Protein AF-A0A1F3SM19-F1 (afdb_monomer_lite)

Radius of gyration: 32.0 Å; chains: 1; bounding box: 81×50×92 Å

pLDDT: mean 74.14, std 17.25, range [30.25, 94.19]

Foldseek 3Di:
DAPCCVQQVLLVVLCVVCVVLVLSVVLSVVLSVCLLVLHLCLLVSLLVNLLSSLCLLCQLQPHNDDDPDSVVSLVVLCVLLVNDDDDDCPPVNVLVVVLVVLVVVLVVCCVQPNPVPDDPPPVNSVVSSVSSSVNSNSSSVSSVVSVVSVPDPPNDGDPVRHPDDCVVVVVVVVVQVVFWDWDWDQDPVRWIKIWIDGPPDPIDIDTHHPLRCCVVPPVVVNVVVVVVCVPPDDPDDDDDDDDDDDDDDDDDDDDDDDDDDDDDDDDDDDDDDDPCPVVLVVCCVPVVVVLVVVVFDSRLSSRLSRQLVVVVVVVLVDCLVVRPVSLVVSLVVLQCSCCPSRVDHDDPVSSVVSSVCCSPPDDNVD

Structure (mmCIF, N/CA/C/O backbone):
data_AF-A0A1F3SM19-F1
#
_entry.id   AF-A0A1F3SM19-F1
#
loop_
_atom_site.group_PDB
_atom_site.id
_atom_site.type_symbol
_atom_site.label_atom_id
_atom_site.label_alt_id
_atom_site.label_comp_id
_atom_site.label_asym_id
_atom_site.label_entity_id
_atom_site.label_seq_id
_atom_site.pdbx_PDB_ins_code
_atom_site.Cartn_x
_atom_site.Cartn_y
_atom_site.Cartn_z
_atom_site.occupancy
_atom_site.B_iso_or_equiv
_atom_site.auth_seq_id
_atom_site.auth_comp_id
_atom_site.auth_asym_id
_atom_site.auth_atom_id
_atom_site.pdbx_PDB_model_num
ATOM 1 N N . MET A 1 1 ? -4.140 -12.616 -11.866 1.00 55.62 1 MET A N 1
ATOM 2 C CA . MET A 1 1 ? -2.935 -12.267 -11.091 1.00 55.62 1 MET A CA 1
ATOM 3 C C . MET A 1 1 ? -2.019 -11.558 -12.063 1.00 55.62 1 MET A C 1
ATOM 5 O O . MET A 1 1 ? -1.849 -12.088 -13.153 1.00 55.62 1 MET A O 1
ATOM 9 N N . SER A 1 2 ? -1.602 -10.329 -11.767 1.00 76.56 2 SER A N 1
ATOM 10 C CA . SER A 1 2 ? -0.802 -9.530 -12.706 1.00 76.56 2 SER A CA 1
ATOM 11 C C . SER A 1 2 ? 0.665 -9.979 -12.707 1.00 76.56 2 SER A C 1
ATOM 13 O O . SER A 1 2 ? 1.125 -10.545 -11.717 1.00 76.56 2 SER A O 1
ATOM 15 N N . ASP A 1 3 ? 1.417 -9.698 -13.777 1.00 81.31 3 ASP A N 1
ATOM 16 C CA . ASP A 1 3 ? 2.875 -9.931 -13.831 1.00 81.31 3 ASP A CA 1
ATOM 17 C C . ASP A 1 3 ? 3.608 -9.240 -12.667 1.00 81.31 3 ASP A C 1
ATOM 19 O O . ASP A 1 3 ? 4.573 -9.772 -12.115 1.00 81.31 3 ASP A O 1
ATOM 23 N N . LEU A 1 4 ? 3.112 -8.070 -12.249 1.00 86.25 4 LEU A N 1
ATOM 24 C CA . LEU A 1 4 ? 3.624 -7.341 -11.093 1.00 86.25 4 LEU A CA 1
ATOM 25 C C . LEU A 1 4 ? 3.417 -8.126 -9.789 1.00 86.25 4 LEU A C 1
ATOM 27 O O . LEU A 1 4 ? 4.314 -8.145 -8.955 1.00 86.25 4 LEU A O 1
ATOM 31 N N . ASP A 1 5 ? 2.285 -8.816 -9.626 1.00 88.50 5 ASP A N 1
ATOM 32 C CA . ASP A 1 5 ? 2.009 -9.630 -8.431 1.00 88.50 5 ASP A CA 1
ATOM 33 C C . ASP A 1 5 ? 2.909 -10.863 -8.331 1.00 88.50 5 ASP A C 1
ATOM 35 O O . ASP A 1 5 ? 3.138 -11.364 -7.232 1.00 88.50 5 ASP A O 1
ATOM 39 N N . LEU A 1 6 ? 3.393 -11.379 -9.464 1.00 87.06 6 LEU A N 1
ATOM 40 C CA . LEU A 1 6 ? 4.340 -12.495 -9.486 1.00 87.06 6 LEU A CA 1
ATOM 41 C C . LEU A 1 6 ? 5.747 -12.038 -9.091 1.00 87.06 6 LEU A C 1
ATOM 43 O O . LEU A 1 6 ? 6.451 -12.763 -8.391 1.00 87.06 6 LEU A O 1
ATOM 47 N N . LEU A 1 7 ? 6.147 -10.842 -9.526 1.00 87.62 7 LEU A N 1
ATOM 48 C CA . LEU A 1 7 ? 7.485 -10.305 -9.285 1.00 87.62 7 LEU A CA 1
ATOM 49 C C . LEU A 1 7 ? 7.623 -9.611 -7.920 1.00 87.62 7 LEU A C 1
ATOM 51 O O . LEU A 1 7 ? 8.653 -9.746 -7.266 1.00 87.62 7 LEU A O 1
ATOM 55 N N . ALA A 1 8 ? 6.608 -8.848 -7.518 1.00 91.38 8 ALA A N 1
ATOM 56 C CA . ALA A 1 8 ? 6.601 -7.980 -6.343 1.00 91.38 8 ALA A CA 1
ATOM 57 C C . ALA A 1 8 ? 5.243 -8.084 -5.604 1.00 91.38 8 ALA A C 1
ATOM 59 O O . ALA A 1 8 ? 4.428 -7.152 -5.618 1.00 91.38 8 ALA A O 1
ATOM 60 N N . PRO A 1 9 ? 4.954 -9.241 -4.975 1.00 93.38 9 PRO A N 1
ATOM 61 C CA . PRO A 1 9 ? 3.642 -9.541 -4.394 1.00 93.38 9 PRO A CA 1
ATOM 62 C C . PRO A 1 9 ? 3.258 -8.631 -3.219 1.00 93.38 9 PRO A C 1
ATOM 64 O O . PRO A 1 9 ? 2.072 -8.485 -2.901 1.00 93.38 9 PRO A O 1
ATOM 67 N N . SER A 1 10 ? 4.228 -8.024 -2.537 1.00 94.19 10 SER A N 1
ATOM 68 C CA . SER A 1 10 ? 4.011 -7.287 -1.291 1.00 94.19 10 SER A CA 1
ATOM 69 C C . SER A 1 10 ? 3.243 -5.987 -1.506 1.00 94.19 10 SER A C 1
ATOM 71 O O . SER A 1 10 ? 2.499 -5.571 -0.620 1.00 94.19 10 SER A O 1
ATOM 73 N N . PHE A 1 11 ? 3.318 -5.397 -2.700 1.00 93.81 11 PHE A N 1
ATOM 74 C CA . PHE A 1 11 ? 2.490 -4.249 -3.083 1.00 93.81 11 PHE A CA 1
ATOM 75 C C . PHE A 1 11 ? 0.995 -4.593 -3.075 1.00 93.81 11 PHE A C 1
ATOM 77 O O . PHE A 1 11 ? 0.180 -3.883 -2.485 1.00 93.81 11 PHE A O 1
ATOM 84 N N . SER A 1 12 ? 0.634 -5.729 -3.673 1.00 93.25 12 SER A N 1
ATOM 85 C CA . SER A 1 12 ? -0.747 -6.222 -3.698 1.00 93.25 12 SER A CA 1
ATOM 86 C C . SER A 1 12 ? -1.221 -6.634 -2.308 1.00 93.25 12 SER A C 1
ATOM 88 O O . SER A 1 12 ? -2.333 -6.299 -1.895 1.00 93.25 12 SER A O 1
ATOM 90 N N . ARG A 1 13 ? -0.346 -7.286 -1.528 1.00 92.75 13 ARG A N 1
ATOM 91 C CA . ARG A 1 13 ? -0.620 -7.605 -0.118 1.00 92.75 13 ARG A CA 1
ATOM 92 C C . ARG A 1 13 ? -0.914 -6.345 0.699 1.00 92.75 13 ARG A C 1
ATOM 94 O O . ARG A 1 13 ? -1.898 -6.344 1.430 1.00 92.75 13 ARG A O 1
ATOM 101 N N . ALA A 1 14 ? -0.120 -5.285 0.546 1.00 91.44 14 ALA A N 1
ATOM 102 C CA . ALA A 1 14 ? -0.329 -4.014 1.239 1.00 91.44 14 ALA A CA 1
ATOM 103 C C . ALA A 1 14 ? -1.656 -3.351 0.839 1.00 91.44 14 ALA A C 1
ATOM 105 O O . ALA A 1 14 ? -2.438 -2.971 1.706 1.00 91.44 14 ALA A O 1
ATOM 106 N N . LYS A 1 15 ? -1.975 -3.292 -0.460 1.00 92.06 15 LYS A N 1
ATOM 107 C CA . LYS A 1 15 ? -3.274 -2.787 -0.935 1.00 92.06 15 LYS A CA 1
ATOM 108 C C . LYS A 1 15 ? -4.450 -3.555 -0.318 1.00 92.06 15 LYS A C 1
ATOM 110 O O . LYS A 1 15 ? -5.412 -2.952 0.141 1.00 92.06 15 LYS A O 1
ATOM 115 N N . ASN A 1 16 ? -4.375 -4.885 -0.297 1.00 89.88 16 ASN A N 1
ATOM 116 C CA . ASN A 1 16 ? -5.451 -5.726 0.232 1.00 89.88 16 ASN A CA 1
ATOM 117 C C . ASN A 1 16 ? -5.534 -5.696 1.764 1.00 89.88 16 ASN A C 1
ATOM 119 O O . ASN A 1 16 ? -6.590 -5.983 2.325 1.00 89.88 16 ASN A O 1
ATOM 123 N N . ARG A 1 17 ? -4.432 -5.358 2.444 1.00 85.94 17 ARG A N 1
ATOM 124 C CA . ARG A 1 17 ? -4.386 -5.179 3.899 1.00 85.94 17 ARG A CA 1
ATOM 125 C C . ARG A 1 17 ? -5.211 -3.973 4.345 1.00 85.94 17 ARG A C 1
ATOM 127 O O . ARG A 1 17 ? -5.891 -4.075 5.365 1.00 85.94 17 ARG A O 1
ATOM 134 N N . TRP A 1 18 ? -5.171 -2.886 3.572 1.00 87.06 18 TRP A N 1
ATOM 135 C CA . TRP A 1 18 ? -5.859 -1.625 3.858 1.00 87.06 18 TRP A CA 1
ATOM 136 C C . TRP A 1 18 ? -6.769 -1.209 2.687 1.00 87.06 18 TRP A C 1
ATOM 138 O O . TRP A 1 18 ? -6.436 -0.280 1.948 1.00 87.06 18 TRP A O 1
ATOM 148 N N . PRO A 1 19 ? -7.930 -1.868 2.502 1.00 80.50 19 PRO A N 1
ATOM 149 C CA . PRO A 1 19 ? -8.843 -1.559 1.398 1.00 80.50 19 PRO A CA 1
ATOM 150 C C . PRO A 1 19 ? -9.415 -0.133 1.474 1.00 80.50 19 PRO A C 1
ATOM 152 O O . PRO A 1 19 ? -9.700 0.467 0.441 1.00 80.50 19 PRO A O 1
ATOM 155 N N . ASP A 1 20 ? -9.513 0.430 2.681 1.00 77.81 20 ASP A N 1
ATOM 156 C CA . ASP A 1 20 ? -10.048 1.774 2.934 1.00 77.81 20 ASP A CA 1
ATOM 157 C C . ASP A 1 20 ? -9.001 2.893 2.757 1.00 77.81 20 ASP A C 1
ATOM 159 O O . ASP A 1 20 ? -9.263 4.053 3.075 1.00 77.81 20 ASP A O 1
ATOM 163 N N . ALA A 1 21 ? -7.794 2.564 2.279 1.00 84.62 21 ALA A N 1
ATOM 164 C CA . ALA A 1 21 ? -6.744 3.526 1.957 1.00 84.62 21 ALA A CA 1
ATOM 165 C C . ALA A 1 21 ? -6.717 3.789 0.434 1.00 84.62 21 ALA A C 1
ATOM 167 O O . ALA A 1 21 ? -5.965 3.130 -0.294 1.00 84.62 21 ALA A O 1
ATOM 168 N N . PRO A 1 22 ? -7.503 4.757 -0.086 1.00 79.69 22 PRO A N 1
ATOM 169 C CA . PRO A 1 22 ? -7.672 4.954 -1.530 1.00 79.69 22 PRO A CA 1
ATOM 170 C C . PRO A 1 22 ? -6.354 5.273 -2.248 1.00 79.69 22 PRO A C 1
ATOM 172 O O . PRO A 1 22 ? -6.139 4.820 -3.373 1.00 79.69 22 PRO A O 1
ATOM 175 N N . ASN A 1 23 ? -5.432 5.966 -1.573 1.00 87.94 23 ASN A N 1
ATOM 176 C CA . ASN A 1 23 ? -4.117 6.304 -2.119 1.00 87.94 23 ASN A CA 1
ATOM 177 C C . ASN A 1 23 ? -3.273 5.058 -2.431 1.00 87.94 23 ASN A C 1
ATOM 179 O O . ASN A 1 23 ? -2.581 5.038 -3.446 1.00 87.94 23 ASN A O 1
ATOM 183 N N . LEU A 1 24 ? -3.360 3.996 -1.617 1.00 89.69 24 LEU A N 1
ATOM 184 C CA . LEU A 1 24 ? -2.667 2.732 -1.899 1.00 89.69 24 LEU A CA 1
ATOM 185 C C . LEU A 1 24 ? -3.250 2.044 -3.136 1.00 89.69 24 LEU A C 1
ATOM 187 O O . LEU A 1 24 ? -2.509 1.497 -3.950 1.00 89.69 24 LEU A O 1
ATOM 191 N N . GLY A 1 25 ? -4.573 2.100 -3.308 1.00 88.06 25 GLY A N 1
ATOM 192 C CA . GLY A 1 25 ? -5.246 1.573 -4.494 1.00 88.06 25 GLY A CA 1
ATOM 193 C C . GLY A 1 25 ? -4.843 2.299 -5.781 1.00 88.06 25 GLY A C 1
ATOM 194 O O . GLY A 1 25 ? -4.542 1.641 -6.782 1.00 88.06 25 GLY A O 1
ATOM 195 N N . ALA A 1 26 ? -4.799 3.634 -5.739 1.00 89.50 26 ALA A N 1
ATOM 196 C CA . ALA A 1 26 ? -4.377 4.472 -6.860 1.00 89.50 26 ALA A CA 1
ATOM 197 C C . ALA A 1 26 ? -2.904 4.224 -7.224 1.00 89.50 26 ALA A C 1
ATOM 199 O O . ALA A 1 26 ? -2.615 3.807 -8.343 1.00 89.50 26 ALA A O 1
ATOM 200 N N . LEU A 1 27 ? -1.992 4.331 -6.249 1.00 92.00 27 LEU A N 1
ATOM 201 C CA . LEU A 1 27 ? -0.557 4.129 -6.473 1.00 92.00 27 LEU A CA 1
ATOM 202 C C . LEU A 1 27 ? -0.225 2.714 -6.958 1.00 92.00 27 LEU A C 1
ATOM 204 O O . LEU A 1 27 ? 0.659 2.552 -7.792 1.00 92.00 27 LEU A O 1
ATOM 208 N N . TYR A 1 28 ? -0.932 1.681 -6.483 1.00 93.12 28 TYR A N 1
ATOM 209 C CA . TYR A 1 28 ? -0.767 0.319 -7.005 1.00 93.12 28 TYR A CA 1
ATOM 210 C C . TYR A 1 28 ? -1.145 0.225 -8.490 1.00 93.12 28 TYR A C 1
ATOM 212 O O . TYR A 1 28 ? -0.475 -0.452 -9.268 1.00 93.12 28 TYR A O 1
ATOM 220 N N . THR A 1 29 ? -2.221 0.907 -8.888 1.00 90.88 29 THR A N 1
ATOM 221 C CA . THR A 1 29 ? -2.682 0.925 -10.282 1.00 90.88 29 THR A CA 1
ATOM 222 C C . THR A 1 29 ? -1.669 1.650 -11.168 1.00 90.88 29 THR A C 1
ATOM 224 O O . THR A 1 29 ? -1.259 1.113 -12.199 1.00 90.88 29 THR A O 1
ATOM 227 N N . ASP A 1 30 ? -1.182 2.809 -10.723 1.00 90.50 30 ASP A N 1
ATOM 228 C CA . ASP A 1 30 ? -0.145 3.575 -11.421 1.00 90.50 30 ASP A CA 1
ATOM 229 C C . ASP A 1 30 ? 1.167 2.792 -11.531 1.00 90.50 30 ASP A C 1
ATOM 231 O O . ASP A 1 30 ? 1.827 2.817 -12.574 1.00 90.50 30 ASP A O 1
ATOM 235 N N . LEU A 1 31 ? 1.525 2.039 -10.487 1.00 90.88 31 LEU A N 1
ATOM 236 C CA . LEU A 1 31 ? 2.697 1.168 -10.477 1.00 90.88 31 LEU A CA 1
ATOM 237 C C . LEU A 1 31 ? 2.572 0.052 -11.519 1.00 90.88 31 LEU A C 1
ATOM 239 O O . LEU A 1 31 ? 3.512 -0.173 -12.278 1.00 90.88 31 LEU A O 1
ATOM 243 N N . GLY A 1 32 ? 1.414 -0.611 -11.604 1.00 88.75 32 GLY A N 1
ATOM 244 C CA . GLY A 1 32 ? 1.142 -1.645 -12.608 1.00 88.75 32 GLY A CA 1
ATOM 245 C C . GLY A 1 32 ? 1.191 -1.112 -14.040 1.00 88.75 32 GLY A C 1
ATOM 246 O O . GLY A 1 32 ? 1.823 -1.720 -14.910 1.00 88.75 32 GLY A O 1
ATOM 247 N N . ASN A 1 33 ? 0.598 0.060 -14.272 1.00 87.56 33 ASN A N 1
ATOM 248 C CA . ASN A 1 33 ? 0.632 0.734 -15.569 1.00 87.56 33 ASN A CA 1
ATOM 249 C C . ASN A 1 33 ? 2.068 1.108 -15.962 1.00 87.56 33 ASN A C 1
ATOM 251 O O . ASN A 1 33 ? 2.511 0.805 -17.069 1.00 87.56 33 ASN A O 1
ATOM 255 N N . THR A 1 34 ? 2.824 1.695 -15.032 1.00 85.94 34 THR A N 1
ATOM 256 C CA . THR A 1 34 ? 4.215 2.116 -15.254 1.00 85.94 34 THR A CA 1
ATOM 257 C C . THR A 1 34 ? 5.140 0.921 -15.465 1.00 85.94 34 THR A C 1
ATOM 259 O O . THR A 1 34 ? 5.994 0.955 -16.347 1.00 85.94 34 THR A O 1
ATOM 262 N N . TYR A 1 35 ? 4.951 -0.161 -14.707 1.00 84.50 35 TYR A N 1
ATOM 263 C CA . TYR A 1 35 ? 5.697 -1.405 -14.881 1.00 84.50 35 TYR A CA 1
ATOM 264 C C . TYR A 1 35 ? 5.452 -2.018 -16.265 1.00 84.50 35 TYR A C 1
ATOM 266 O O . TYR A 1 35 ? 6.402 -2.390 -16.953 1.00 84.50 35 TYR A O 1
ATOM 274 N N . THR A 1 36 ? 4.192 -2.062 -16.705 1.00 82.56 36 THR A N 1
ATOM 275 C CA . THR A 1 36 ? 3.821 -2.601 -18.023 1.00 82.56 36 THR A CA 1
ATOM 276 C C . THR A 1 36 ? 4.371 -1.732 -19.155 1.00 82.56 36 THR A C 1
ATOM 278 O O . THR A 1 36 ? 4.869 -2.260 -20.145 1.00 82.56 36 THR A O 1
ATOM 281 N N . ALA A 1 37 ? 4.341 -0.408 -18.986 1.00 77.31 37 ALA A N 1
ATOM 282 C CA . ALA A 1 37 ? 4.836 0.573 -19.950 1.00 77.31 37 ALA A CA 1
ATOM 283 C C . ALA A 1 37 ? 6.365 0.765 -19.957 1.00 77.31 37 ALA A C 1
ATOM 285 O O . ALA A 1 37 ? 6.855 1.568 -20.746 1.00 77.31 37 ALA A O 1
ATOM 286 N N . ASN A 1 38 ? 7.125 0.071 -19.093 1.00 67.56 38 ASN A N 1
ATOM 287 C CA . ASN A 1 38 ? 8.542 0.369 -18.817 1.00 67.56 38 ASN A CA 1
ATOM 288 C C . ASN A 1 38 ? 8.787 1.871 -18.550 1.00 67.56 38 ASN A C 1
ATOM 290 O O . ASN A 1 38 ? 9.761 2.459 -19.018 1.00 67.56 38 ASN A O 1
ATOM 294 N N . GLY A 1 39 ? 7.872 2.511 -17.822 1.00 65.69 39 GLY A N 1
ATOM 295 C CA . GLY A 1 39 ? 7.932 3.942 -17.559 1.00 65.69 39 GLY A CA 1
ATOM 296 C C . GLY A 1 39 ? 9.066 4.313 -16.601 1.00 65.69 39 GLY A C 1
ATOM 297 O O . GLY A 1 39 ? 9.343 3.615 -15.624 1.00 65.69 39 GLY A O 1
ATOM 298 N N . SER A 1 40 ? 9.691 5.467 -16.845 1.00 69.38 40 SER A N 1
ATOM 299 C CA . SER A 1 40 ? 10.804 5.994 -16.042 1.00 69.38 40 SER A CA 1
ATOM 300 C C . SER A 1 40 ? 10.431 6.344 -14.596 1.00 69.38 40 SER A C 1
ATOM 302 O O . SER A 1 40 ? 11.323 6.529 -13.776 1.00 69.38 40 SER A O 1
ATOM 304 N N . SER A 1 41 ? 9.135 6.425 -14.283 1.00 79.94 41 SER A N 1
ATOM 305 C CA . SER A 1 41 ? 8.604 6.826 -12.972 1.00 79.94 41 SER A CA 1
ATOM 306 C C . SER A 1 41 ? 8.462 5.672 -11.972 1.00 79.94 41 SER A C 1
ATOM 308 O O . SER A 1 41 ? 7.882 5.845 -10.900 1.00 79.94 41 SER A O 1
ATOM 310 N N . LEU A 1 42 ? 8.955 4.473 -12.309 1.00 84.88 42 LEU A N 1
ATOM 311 C CA . LEU A 1 42 ? 8.807 3.278 -11.470 1.00 84.88 42 LEU A CA 1
ATOM 312 C C . LEU A 1 42 ? 9.439 3.464 -10.080 1.00 84.88 42 LEU A C 1
ATOM 314 O O . LEU A 1 42 ? 8.900 2.978 -9.085 1.00 84.88 42 LEU A O 1
ATOM 318 N N . ILE A 1 43 ? 10.559 4.187 -10.008 1.00 83.62 43 ILE A N 1
ATOM 319 C CA . ILE A 1 43 ? 11.278 4.475 -8.761 1.00 83.62 43 ILE A CA 1
ATOM 320 C C . ILE A 1 43 ? 10.445 5.412 -7.881 1.00 83.62 43 ILE A C 1
ATOM 322 O O . ILE A 1 43 ? 10.208 5.116 -6.710 1.00 83.62 43 ILE A O 1
ATOM 326 N N . GLU A 1 44 ? 9.964 6.520 -8.444 1.00 85.31 44 GLU A N 1
ATOM 327 C CA . GLU A 1 44 ? 9.161 7.516 -7.740 1.00 85.31 44 GLU A CA 1
ATOM 328 C C . GLU A 1 44 ? 7.857 6.913 -7.212 1.00 85.31 44 GLU A C 1
ATOM 330 O O . GLU A 1 44 ? 7.553 7.076 -6.032 1.00 85.31 44 GLU A O 1
ATOM 335 N N . ILE A 1 45 ? 7.137 6.145 -8.035 1.00 89.75 45 ILE A N 1
ATOM 336 C CA . ILE A 1 45 ? 5.881 5.508 -7.616 1.00 89.75 45 ILE A CA 1
ATOM 337 C C . ILE A 1 45 ? 6.144 4.454 -6.534 1.00 89.75 45 ILE A C 1
ATOM 339 O O . ILE A 1 45 ? 5.422 4.418 -5.540 1.00 89.75 45 ILE A O 1
ATOM 343 N N . SER A 1 46 ? 7.202 3.641 -6.662 1.00 90.25 46 SER A N 1
ATOM 344 C CA . SER A 1 46 ? 7.575 2.661 -5.625 1.00 90.25 46 SER A CA 1
ATOM 345 C C . SER A 1 46 ? 7.891 3.344 -4.291 1.00 90.25 46 SER A C 1
ATOM 347 O O . SER A 1 46 ? 7.460 2.888 -3.231 1.00 90.25 46 SER A O 1
ATOM 349 N N . LYS A 1 47 ? 8.605 4.475 -4.335 1.00 87.81 47 LYS A N 1
ATOM 350 C CA . LYS A 1 47 ? 8.928 5.286 -3.158 1.00 87.81 47 LYS A CA 1
ATOM 351 C C . LYS A 1 47 ? 7.666 5.870 -2.517 1.00 87.81 47 LYS A C 1
ATOM 353 O O . LYS A 1 47 ? 7.472 5.696 -1.317 1.00 87.81 47 LYS A O 1
ATOM 358 N N . SER A 1 48 ? 6.798 6.504 -3.304 1.00 90.50 48 SER A N 1
ATOM 359 C CA . SER A 1 48 ? 5.532 7.067 -2.818 1.00 90.50 48 SER A CA 1
ATOM 360 C C . SER A 1 48 ? 4.593 5.994 -2.266 1.00 90.50 48 SER A C 1
ATOM 362 O O . SER A 1 48 ? 3.902 6.227 -1.272 1.00 90.50 48 SER A O 1
ATOM 364 N N . PHE A 1 49 ? 4.595 4.793 -2.850 1.00 93.94 49 PHE A N 1
ATOM 365 C CA . PHE A 1 49 ? 3.847 3.654 -2.324 1.00 93.94 49 PHE A CA 1
ATOM 366 C C . PHE A 1 49 ? 4.362 3.246 -0.940 1.00 93.94 49 PHE A C 1
ATOM 368 O O . PHE A 1 49 ? 3.574 3.122 -0.004 1.00 93.94 49 PHE A O 1
ATOM 375 N N . LEU A 1 50 ? 5.682 3.094 -0.786 1.00 92.25 50 LEU A N 1
ATOM 376 C CA . LEU A 1 50 ? 6.301 2.778 0.502 1.00 92.25 50 LEU A CA 1
ATOM 377 C C . LEU A 1 50 ? 5.996 3.846 1.560 1.00 92.25 50 LEU A C 1
ATOM 379 O O . LEU A 1 50 ? 5.621 3.505 2.678 1.00 92.25 50 LEU A O 1
ATOM 383 N N . GLU A 1 51 ? 6.105 5.128 1.206 1.00 91.50 51 GLU A N 1
ATOM 384 C CA . GLU A 1 51 ? 5.744 6.241 2.093 1.00 91.50 51 GLU A CA 1
ATOM 385 C C . GLU A 1 51 ? 4.286 6.153 2.542 1.00 91.50 51 GLU A C 1
ATOM 387 O O . GLU A 1 51 ? 4.003 6.253 3.734 1.00 91.50 51 GLU A O 1
ATOM 392 N N . THR A 1 52 ? 3.371 5.890 1.609 1.00 92.50 52 THR A N 1
ATOM 393 C CA . THR A 1 52 ? 1.940 5.758 1.909 1.00 92.50 52 THR A CA 1
ATOM 394 C C . THR A 1 52 ? 1.672 4.581 2.845 1.00 92.50 52 THR A C 1
ATOM 396 O O . THR A 1 52 ? 0.868 4.708 3.768 1.00 92.50 52 THR A O 1
ATOM 399 N N . VAL A 1 53 ? 2.368 3.453 2.670 1.00 92.44 53 VAL A N 1
ATOM 400 C CA . VAL A 1 53 ? 2.282 2.312 3.595 1.00 92.44 53 VAL A CA 1
ATOM 401 C C . VAL A 1 53 ? 2.781 2.699 4.986 1.00 92.44 53 VAL A C 1
ATOM 403 O O . VAL A 1 53 ? 2.087 2.452 5.968 1.00 92.44 53 VAL A O 1
ATOM 406 N N . CYS A 1 54 ? 3.939 3.352 5.093 1.00 90.69 54 CYS A N 1
ATOM 407 C CA . CYS A 1 54 ? 4.467 3.788 6.385 1.00 90.69 54 CYS A CA 1
ATOM 408 C C . CYS A 1 54 ? 3.540 4.794 7.086 1.00 90.69 54 CYS A C 1
ATOM 410 O O . CYS A 1 54 ? 3.300 4.653 8.280 1.00 90.69 54 CYS A O 1
ATOM 412 N N . ILE A 1 55 ? 2.977 5.763 6.357 1.00 90.25 55 ILE A N 1
ATOM 413 C CA . ILE A 1 55 ? 1.985 6.711 6.891 1.00 90.25 55 ILE A CA 1
ATOM 414 C C . ILE A 1 55 ? 0.728 5.969 7.354 1.00 90.25 55 ILE A C 1
ATOM 416 O O . ILE A 1 55 ? 0.190 6.276 8.414 1.00 90.25 55 ILE A O 1
ATOM 420 N N . THR A 1 56 ? 0.274 4.971 6.590 1.00 89.88 56 THR A N 1
ATOM 421 C CA . THR A 1 56 ? -0.892 4.160 6.965 1.00 89.88 56 THR A CA 1
ATOM 422 C C . THR A 1 56 ? -0.634 3.434 8.282 1.00 89.88 56 THR A C 1
ATOM 424 O O . THR A 1 56 ? -1.450 3.560 9.192 1.00 89.88 56 THR A O 1
ATOM 427 N N . ILE A 1 57 ? 0.525 2.784 8.427 1.00 88.44 57 ILE A N 1
ATOM 428 C CA . ILE A 1 57 ? 0.941 2.132 9.677 1.00 88.44 57 ILE A CA 1
ATOM 429 C C . ILE A 1 57 ? 0.971 3.151 10.819 1.00 88.44 57 ILE A C 1
ATOM 431 O O . ILE A 1 57 ? 0.288 2.959 11.815 1.00 88.44 57 ILE A O 1
ATOM 435 N N . LEU A 1 58 ? 1.693 4.264 10.674 1.00 87.44 58 LEU A N 1
ATOM 436 C CA . LEU A 1 58 ? 1.781 5.297 11.715 1.00 87.44 58 LEU A CA 1
ATOM 437 C C . LEU A 1 58 ? 0.396 5.797 12.150 1.00 87.44 58 LEU A C 1
ATOM 439 O O . LEU A 1 58 ? 0.125 5.889 13.347 1.00 87.44 58 LEU A O 1
ATOM 443 N N . SER A 1 59 ? -0.510 5.998 11.189 1.00 85.31 59 SER A N 1
ATOM 444 C CA . SER A 1 59 ? -1.880 6.423 11.473 1.00 85.31 59 SER A CA 1
ATOM 445 C C . SER A 1 59 ? -2.682 5.389 12.269 1.00 85.31 59 SER A C 1
ATOM 447 O O . SER A 1 59 ? -3.470 5.781 13.122 1.00 85.31 59 SER A O 1
ATOM 449 N N . GLU A 1 60 ? -2.467 4.084 12.062 1.00 82.62 60 GLU A N 1
ATOM 450 C CA . GLU A 1 60 ? -3.129 3.023 12.846 1.00 82.62 60 GLU A CA 1
ATOM 451 C C . GLU A 1 60 ? -2.661 2.972 14.306 1.00 82.62 60 GLU A C 1
ATOM 453 O O . GLU A 1 60 ? -3.359 2.432 15.168 1.00 82.62 60 GLU A O 1
ATOM 458 N N . PHE A 1 61 ? -1.498 3.553 14.590 1.00 81.38 61 PHE A N 1
ATOM 459 C CA . PHE A 1 61 ? -0.922 3.679 15.926 1.00 81.38 61 PHE A CA 1
ATOM 460 C C . PHE A 1 61 ? -1.007 5.113 16.482 1.00 81.38 61 PHE A C 1
ATOM 462 O O . PHE A 1 61 ? -0.297 5.445 17.429 1.00 81.38 61 PHE A O 1
ATOM 469 N N . GLY A 1 62 ? -1.854 5.965 15.890 1.00 77.88 62 GLY A N 1
ATOM 470 C CA . GLY A 1 62 ? -2.150 7.307 16.398 1.0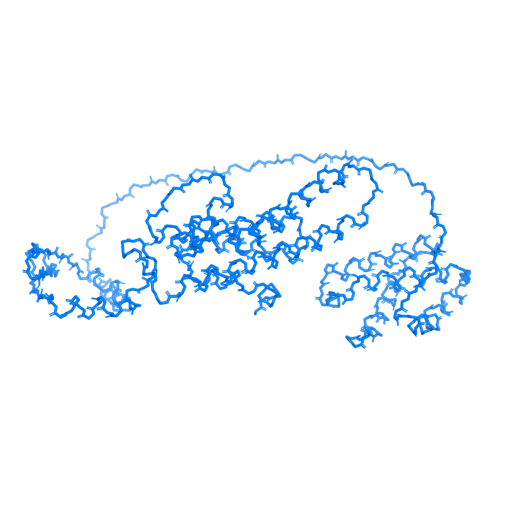0 77.88 62 GLY A CA 1
ATOM 471 C C . GLY A 1 62 ? -1.110 8.386 16.074 1.00 77.88 62 GLY A C 1
ATOM 472 O O . GLY A 1 62 ? -1.264 9.525 16.519 1.00 77.88 62 GLY A O 1
ATOM 473 N N . ASP A 1 63 ? -0.078 8.083 15.282 1.00 77.12 63 ASP A N 1
ATOM 474 C CA . ASP A 1 63 ? 0.893 9.080 14.826 1.00 77.12 63 ASP A CA 1
ATOM 475 C C . ASP A 1 63 ? 0.466 9.677 13.476 1.00 77.12 63 ASP A C 1
ATOM 477 O O . ASP A 1 63 ? 0.455 9.015 12.437 1.00 77.12 63 ASP A O 1
ATOM 481 N N . VAL A 1 64 ? 0.104 10.960 13.499 1.00 67.94 64 VAL A N 1
ATOM 482 C CA . VAL A 1 64 ? -0.309 11.749 12.323 1.00 67.94 64 VAL A CA 1
ATOM 483 C C . VAL A 1 64 ? 0.775 12.730 11.868 1.00 67.94 64 VAL A C 1
ATOM 485 O O . VAL A 1 64 ? 0.505 13.645 11.087 1.00 67.94 64 VAL A O 1
ATOM 488 N N . THR A 1 65 ? 2.004 12.583 12.369 1.00 75.12 65 THR A N 1
ATOM 489 C CA . THR A 1 65 ? 3.096 13.505 12.060 1.00 75.12 65 THR A CA 1
ATOM 490 C C . THR A 1 65 ? 3.550 13.322 10.615 1.00 75.12 65 THR A C 1
ATOM 492 O O . THR A 1 65 ? 4.213 12.347 10.261 1.00 75.12 65 THR A O 1
ATOM 495 N N . LEU A 1 66 ? 3.219 14.297 9.772 1.00 74.56 66 LEU A N 1
ATOM 496 C CA . LEU A 1 66 ? 3.702 14.362 8.398 1.00 74.56 66 LEU A CA 1
ATOM 497 C C . LEU A 1 66 ? 5.057 15.075 8.359 1.00 74.56 66 LEU A C 1
ATOM 499 O O . LEU A 1 66 ? 5.225 16.154 8.927 1.00 74.56 66 LEU A O 1
ATOM 503 N N . ASN A 1 67 ? 6.028 14.468 7.685 1.00 75.06 67 ASN A N 1
ATOM 504 C CA . ASN A 1 67 ? 7.363 15.018 7.468 1.00 75.06 67 ASN A CA 1
ATOM 505 C C . ASN A 1 67 ? 7.839 14.724 6.036 1.00 75.06 67 ASN A C 1
ATOM 507 O O . ASN A 1 67 ? 7.288 13.881 5.330 1.00 75.06 67 ASN A O 1
ATOM 511 N N . GLU A 1 68 ? 8.882 15.404 5.588 1.00 66.94 68 GLU A N 1
ATOM 512 C CA . GLU A 1 68 ? 9.438 15.222 4.256 1.00 66.94 68 GLU A CA 1
ATOM 513 C C . GLU A 1 68 ? 10.499 14.110 4.271 1.00 66.94 68 GLU A C 1
ATOM 515 O O . GLU A 1 68 ? 11.641 14.305 4.689 1.00 66.94 68 GLU A O 1
ATOM 520 N N . GLY A 1 69 ? 10.121 12.919 3.792 1.00 74.12 69 GLY A N 1
ATOM 521 C CA . GLY A 1 69 ? 11.071 11.903 3.331 1.00 74.12 69 GLY A CA 1
ATOM 522 C C . GLY A 1 69 ? 10.805 10.464 3.782 1.00 74.12 69 GLY A C 1
ATOM 523 O O . GLY A 1 69 ? 10.597 10.175 4.959 1.00 74.12 69 GLY A O 1
ATOM 524 N N . THR A 1 70 ? 10.943 9.526 2.840 1.00 78.25 70 THR A N 1
ATOM 525 C CA . THR A 1 70 ? 10.778 8.069 3.032 1.00 78.25 70 THR A CA 1
ATOM 526 C C . THR A 1 70 ? 11.525 7.507 4.230 1.00 78.25 70 THR A C 1
ATOM 528 O O . THR A 1 70 ? 10.978 6.701 4.975 1.00 78.25 70 THR A O 1
ATOM 531 N N . THR A 1 71 ? 12.773 7.934 4.435 1.00 79.50 71 THR A N 1
ATOM 532 C CA . THR A 1 71 ? 13.614 7.458 5.541 1.00 79.50 71 THR A CA 1
ATOM 533 C C . THR A 1 71 ? 12.969 7.750 6.894 1.00 79.50 71 THR A C 1
ATOM 535 O O . THR A 1 71 ? 12.992 6.890 7.768 1.00 79.50 71 THR A O 1
ATOM 538 N N . TYR A 1 72 ? 12.374 8.935 7.064 1.00 83.81 72 TYR A N 1
ATOM 539 C CA . TYR A 1 72 ? 11.715 9.315 8.312 1.00 83.81 72 TYR A CA 1
ATOM 540 C C . TYR A 1 72 ? 10.512 8.412 8.590 1.00 83.81 72 TYR A C 1
ATOM 542 O O . TYR A 1 72 ? 10.448 7.778 9.644 1.00 83.81 72 TYR A O 1
ATOM 550 N N . TYR A 1 73 ? 9.604 8.292 7.617 1.00 87.06 73 TYR A N 1
ATOM 551 C CA . TYR A 1 73 ? 8.406 7.466 7.760 1.00 87.06 73 TYR A CA 1
ATOM 552 C C . TYR A 1 73 ? 8.740 5.999 8.017 1.00 87.06 73 TYR A C 1
ATOM 554 O O . TYR A 1 73 ? 8.140 5.374 8.886 1.00 87.06 73 TYR A O 1
ATOM 562 N N . LEU A 1 74 ? 9.735 5.461 7.312 1.00 84.56 74 LEU A N 1
ATOM 563 C CA . LEU A 1 74 ? 10.155 4.076 7.468 1.00 84.56 74 LEU A CA 1
ATOM 564 C C . LEU A 1 74 ? 10.770 3.807 8.846 1.00 84.56 74 LEU A C 1
ATOM 566 O O . LEU A 1 74 ? 10.439 2.806 9.476 1.00 84.56 74 LEU A O 1
ATOM 570 N N . VAL A 1 75 ? 11.642 4.694 9.334 1.00 83.38 75 VAL A N 1
ATOM 571 C CA . VAL A 1 75 ? 12.262 4.545 10.660 1.00 83.38 75 VAL A CA 1
ATOM 572 C C . VAL A 1 75 ? 11.210 4.598 11.766 1.00 83.38 75 VAL A C 1
ATOM 574 O O . VAL A 1 75 ? 11.241 3.754 12.659 1.00 83.38 75 VAL A O 1
ATOM 577 N N . ASN A 1 76 ? 10.259 5.532 11.695 1.00 84.88 76 ASN A N 1
ATOM 578 C CA . ASN A 1 76 ? 9.201 5.635 12.701 1.00 84.88 76 ASN A CA 1
ATOM 579 C C . ASN A 1 76 ? 8.221 4.461 12.627 1.00 84.88 76 ASN A C 1
ATOM 581 O O . ASN A 1 76 ? 7.855 3.915 13.665 1.00 84.88 76 ASN A O 1
ATOM 585 N N . ALA A 1 77 ? 7.850 4.015 11.421 1.00 86.19 77 ALA A N 1
ATOM 586 C CA . ALA A 1 77 ? 7.011 2.830 11.253 1.00 86.19 77 ALA A CA 1
ATOM 587 C C . ALA A 1 77 ? 7.684 1.585 11.855 1.00 86.19 77 ALA A C 1
ATOM 589 O O . ALA A 1 77 ? 7.038 0.755 12.476 1.00 86.19 77 ALA A O 1
ATOM 590 N N . LEU A 1 78 ? 9.003 1.455 11.746 1.00 83.12 78 LEU A N 1
ATOM 591 C CA . LEU A 1 78 ? 9.718 0.343 12.374 1.00 83.12 78 LEU A CA 1
ATOM 592 C C . LEU A 1 78 ? 9.846 0.485 13.884 1.00 83.12 78 LEU A C 1
ATOM 594 O O . LEU A 1 78 ? 9.823 -0.520 14.595 1.00 83.12 78 LEU A O 1
ATOM 598 N N . ASP A 1 79 ? 9.996 1.710 14.375 1.00 82.38 79 ASP A N 1
ATOM 599 C CA . ASP A 1 79 ? 10.034 1.991 15.805 1.00 82.38 79 ASP A CA 1
ATOM 600 C C . ASP A 1 79 ? 8.713 1.615 16.479 1.00 82.38 79 ASP A C 1
ATOM 602 O O . ASP A 1 79 ? 8.717 0.882 17.468 1.00 82.38 79 ASP A O 1
ATOM 606 N N . ILE A 1 80 ? 7.587 2.036 15.894 1.00 83.62 80 ILE A N 1
ATOM 607 C CA . ILE A 1 80 ? 6.253 1.750 16.433 1.00 83.62 80 ILE A CA 1
ATOM 608 C C . ILE A 1 80 ? 5.927 0.255 16.377 1.00 83.62 80 ILE A C 1
ATOM 610 O O . ILE A 1 80 ? 5.330 -0.287 17.303 1.00 83.62 80 ILE A O 1
ATOM 614 N N . LEU A 1 81 ? 6.440 -0.441 15.357 1.00 82.56 81 LEU A N 1
ATOM 615 C CA . LEU A 1 81 ? 6.385 -1.899 15.237 1.00 82.56 81 LEU A CA 1
ATOM 616 C C . LEU A 1 81 ? 7.382 -2.633 16.157 1.00 82.56 81 LEU A C 1
ATOM 618 O O . LEU A 1 81 ? 7.506 -3.856 16.098 1.00 82.56 81 LEU A O 1
ATOM 622 N N . GLY A 1 82 ? 8.117 -1.915 17.014 1.00 76.38 82 GLY A N 1
ATOM 623 C CA . GLY A 1 82 ? 9.029 -2.499 17.999 1.00 76.38 82 GLY A CA 1
ATOM 624 C C . GLY A 1 82 ? 10.294 -3.116 17.396 1.00 76.38 82 GLY A C 1
ATOM 625 O O . GLY A 1 82 ? 10.958 -3.930 18.040 1.00 76.38 82 GLY A O 1
ATOM 626 N N . MET A 1 83 ? 10.660 -2.738 16.169 1.00 74.62 83 MET A N 1
ATOM 627 C CA . MET A 1 83 ? 11.767 -3.338 15.413 1.00 74.62 83 MET A CA 1
ATOM 628 C C . MET A 1 83 ? 13.131 -2.681 15.686 1.00 74.62 83 MET A C 1
ATOM 630 O O . MET A 1 83 ? 14.128 -3.035 15.047 1.00 74.62 83 MET A O 1
ATOM 634 N N . LYS A 1 84 ? 13.229 -1.774 16.672 1.00 64.19 84 LYS A N 1
ATOM 635 C CA . LYS A 1 84 ? 14.514 -1.223 17.134 1.00 64.19 84 LYS A CA 1
ATOM 636 C C . LYS A 1 84 ? 15.422 -2.338 17.665 1.00 64.19 84 LYS A C 1
ATOM 638 O O . LYS A 1 84 ? 15.258 -2.830 18.781 1.00 64.19 84 LYS A O 1
ATOM 643 N N . HIS A 1 85 ? 16.443 -2.701 16.889 1.00 50.81 85 HIS A N 1
ATOM 644 C CA . HIS A 1 85 ? 17.521 -3.555 17.380 1.00 50.81 85 HIS A CA 1
ATOM 645 C C . HIS A 1 85 ? 18.334 -2.801 18.435 1.00 50.81 85 HIS A C 1
ATOM 647 O O . HIS A 1 85 ? 19.011 -1.811 18.160 1.00 50.81 85 HIS A O 1
ATOM 653 N N . SER A 1 86 ? 18.288 -3.296 19.667 1.00 44.69 86 SER A N 1
ATOM 654 C CA . SER A 1 86 ? 19.181 -2.859 20.729 1.00 44.69 86 SER A CA 1
ATOM 655 C C . SER A 1 86 ? 20.609 -3.341 20.423 1.00 44.69 86 SER A C 1
ATOM 657 O O . SER A 1 86 ? 20.901 -4.529 20.507 1.00 44.69 86 SER A O 1
ATOM 659 N N . ARG A 1 87 ? 21.500 -2.380 20.123 1.00 35.59 87 ARG A N 1
ATOM 660 C CA . ARG A 1 87 ? 22.974 -2.457 19.936 1.00 35.59 87 ARG A CA 1
ATOM 661 C C . ARG A 1 87 ? 23.480 -2.564 18.486 1.00 35.59 87 ARG A C 1
ATOM 663 O O . ARG A 1 87 ? 23.426 -3.617 17.862 1.00 35.59 87 ARG A O 1
ATOM 670 N N . GLY A 1 88 ? 24.144 -1.488 18.046 1.00 47.97 88 GLY A N 1
ATOM 671 C CA . GLY A 1 88 ? 24.840 -1.366 16.756 1.00 47.97 88 GLY A CA 1
ATOM 672 C C . GLY A 1 88 ? 23.933 -0.841 15.641 1.00 47.97 88 GLY A C 1
ATOM 673 O O . GLY A 1 88 ? 22.718 -0.927 15.774 1.00 47.97 88 GLY A O 1
ATOM 674 N N . ALA A 1 89 ? 24.515 -0.289 14.563 1.00 47.66 89 ALA A N 1
ATOM 675 C CA . ALA A 1 89 ? 23.753 0.038 13.352 1.00 47.66 89 ALA A CA 1
ATOM 676 C C . ALA A 1 89 ? 22.970 -1.214 12.954 1.00 47.66 89 ALA A C 1
ATOM 678 O O . ALA A 1 89 ? 23.583 -2.255 12.677 1.00 47.66 89 ALA A O 1
ATOM 679 N N . SER A 1 90 ? 21.644 -1.139 13.040 1.00 64.38 90 SER A N 1
ATOM 680 C CA . SER A 1 90 ? 20.795 -2.304 12.869 1.00 64.38 90 SER A CA 1
ATOM 681 C C . SER A 1 90 ? 21.049 -2.882 11.476 1.00 64.38 90 SER A C 1
ATOM 683 O O . SER A 1 90 ? 21.400 -2.167 10.534 1.00 64.38 90 SER A O 1
ATOM 685 N N . THR A 1 91 ? 20.925 -4.199 11.307 1.00 64.88 91 THR A N 1
ATOM 686 C CA . THR A 1 91 ? 21.019 -4.815 9.970 1.00 64.88 91 THR A CA 1
ATOM 687 C C . THR A 1 91 ? 20.061 -4.127 8.988 1.00 64.88 91 THR A C 1
ATOM 689 O O . THR A 1 91 ? 20.380 -3.990 7.812 1.00 64.88 91 THR A O 1
ATOM 692 N N . PHE A 1 92 ? 18.947 -3.599 9.503 1.00 66.50 92 PHE A N 1
ATOM 693 C CA . PHE A 1 92 ? 18.011 -2.765 8.771 1.00 66.50 92 PHE A CA 1
ATOM 694 C C . PHE A 1 92 ? 18.593 -1.406 8.344 1.00 66.50 92 PHE A C 1
ATOM 696 O O . PHE A 1 92 ? 18.480 -1.054 7.176 1.00 66.50 92 PHE A O 1
ATOM 703 N N . ASP A 1 93 ? 19.300 -0.681 9.217 1.00 68.94 93 ASP A N 1
ATOM 704 C CA . ASP A 1 93 ? 19.975 0.580 8.852 1.00 68.94 93 ASP A CA 1
ATOM 705 C C . ASP A 1 93 ? 20.970 0.380 7.701 1.00 68.94 93 ASP A C 1
ATOM 707 O O . ASP A 1 93 ? 21.160 1.264 6.866 1.00 68.94 93 ASP A O 1
ATOM 711 N N . LYS A 1 94 ? 21.596 -0.803 7.617 1.00 72.06 94 LYS A N 1
ATOM 712 C CA . LYS A 1 94 ? 22.468 -1.163 6.489 1.00 72.06 94 LYS A CA 1
ATOM 713 C C . LYS A 1 94 ? 21.680 -1.381 5.198 1.00 72.06 94 LYS A C 1
ATOM 715 O O . LYS A 1 94 ? 22.138 -0.928 4.152 1.00 72.06 94 LYS A O 1
ATOM 720 N N . ILE A 1 95 ? 20.519 -2.035 5.270 1.00 69.75 95 ILE A N 1
ATOM 721 C CA . ILE A 1 95 ? 19.612 -2.219 4.125 1.00 69.75 95 ILE A CA 1
ATOM 722 C C . ILE A 1 95 ? 19.100 -0.857 3.647 1.00 69.75 95 ILE A C 1
ATOM 724 O O . ILE A 1 95 ? 19.222 -0.548 2.467 1.00 69.75 95 ILE A O 1
ATOM 728 N N . LEU A 1 96 ? 18.631 -0.005 4.561 1.00 71.06 96 LEU A N 1
ATOM 729 C CA . LEU A 1 96 ? 18.139 1.335 4.245 1.00 71.06 96 LEU A CA 1
ATOM 730 C C . LEU A 1 96 ? 19.245 2.241 3.692 1.00 71.06 96 LEU A C 1
ATOM 732 O O . LEU A 1 96 ? 19.036 2.962 2.720 1.00 71.06 96 LEU A O 1
ATOM 736 N N . SER A 1 97 ? 20.455 2.170 4.253 1.00 73.00 97 SER A N 1
ATOM 737 C CA . SER A 1 97 ? 21.617 2.869 3.699 1.00 73.00 97 SER A CA 1
ATOM 738 C C . SER A 1 97 ? 21.953 2.380 2.289 1.00 73.00 97 SER A C 1
ATOM 740 O O . SER A 1 97 ? 22.273 3.200 1.431 1.00 73.00 97 SER A O 1
ATOM 742 N N . GLY A 1 98 ? 21.871 1.070 2.034 1.00 74.06 98 GLY A N 1
ATOM 743 C CA . GLY A 1 98 ? 22.043 0.492 0.701 1.00 74.06 98 GLY A CA 1
ATOM 744 C C . GLY A 1 98 ? 20.978 0.977 -0.283 1.00 74.06 98 GLY A C 1
ATOM 745 O O . GLY A 1 98 ? 21.326 1.419 -1.373 1.00 74.06 98 GLY A O 1
ATOM 746 N N . TYR A 1 99 ? 19.712 0.977 0.135 1.00 72.88 99 TYR A N 1
ATOM 747 C CA . TYR A 1 99 ? 18.578 1.475 -0.643 1.00 72.88 99 TYR A CA 1
ATOM 748 C C . TYR A 1 99 ? 18.738 2.951 -1.018 1.00 72.88 99 TYR A C 1
ATOM 750 O O . TYR A 1 99 ? 18.654 3.296 -2.194 1.00 72.88 99 TYR A O 1
ATOM 758 N N . ASN A 1 100 ? 19.057 3.810 -0.046 1.00 74.62 100 ASN A N 1
ATOM 759 C CA . ASN A 1 100 ? 19.255 5.240 -0.287 1.00 74.62 100 ASN A CA 1
ATOM 760 C C . ASN A 1 100 ? 20.463 5.497 -1.194 1.00 74.62 100 ASN A C 1
ATOM 762 O O . ASN A 1 100 ? 20.345 6.230 -2.167 1.00 74.62 100 ASN A O 1
ATOM 766 N N . LYS A 1 101 ? 21.603 4.833 -0.953 1.00 78.00 101 LYS A N 1
ATOM 767 C CA . LYS A 1 101 ? 22.792 4.968 -1.815 1.00 78.00 101 LYS A CA 1
ATOM 768 C C . LYS A 1 101 ? 22.534 4.509 -3.241 1.00 78.00 101 LYS A C 1
ATOM 770 O O . LYS A 1 101 ? 23.031 5.136 -4.170 1.00 78.00 101 LYS A O 1
ATOM 775 N N . LEU A 1 102 ? 21.786 3.418 -3.410 1.00 69.88 102 LEU A N 1
ATOM 776 C CA . LEU A 1 102 ? 21.365 2.961 -4.725 1.00 69.88 102 LEU A CA 1
ATOM 777 C C . LEU A 1 102 ? 20.484 4.036 -5.367 1.00 69.88 102 LEU A C 1
ATOM 779 O O . LEU A 1 102 ? 20.835 4.526 -6.429 1.00 69.88 102 LEU A O 1
ATOM 783 N N . SER A 1 103 ? 19.426 4.489 -4.691 1.00 69.94 103 SER A N 1
ATOM 784 C CA . SER A 1 103 ? 18.547 5.557 -5.183 1.00 69.94 103 SER A CA 1
ATOM 785 C C . SER A 1 103 ? 19.305 6.826 -5.590 1.00 69.94 103 SER A C 1
ATOM 787 O O . SER A 1 103 ? 19.021 7.398 -6.641 1.00 69.94 103 SER A O 1
ATOM 789 N N . ASP A 1 104 ? 20.271 7.265 -4.783 1.00 72.38 104 ASP A N 1
ATOM 790 C CA . ASP A 1 104 ? 21.075 8.464 -5.031 1.00 72.38 104 ASP A CA 1
ATOM 791 C C . ASP A 1 104 ? 22.022 8.275 -6.218 1.00 72.38 104 ASP A C 1
ATOM 793 O O . ASP A 1 104 ? 22.137 9.160 -7.068 1.00 72.38 104 ASP A O 1
ATOM 797 N N . ALA A 1 105 ? 22.674 7.112 -6.322 1.00 69.38 105 ALA A N 1
ATOM 798 C CA . ALA A 1 105 ? 23.518 6.775 -7.465 1.00 69.38 105 ALA A CA 1
ATOM 799 C C . ALA A 1 105 ? 22.701 6.733 -8.765 1.00 69.38 105 ALA A C 1
ATOM 801 O O . ALA A 1 105 ? 23.144 7.255 -9.786 1.00 69.38 105 ALA A O 1
ATOM 802 N N . LEU A 1 106 ? 21.482 6.191 -8.715 1.00 64.31 106 LEU A N 1
ATOM 803 C CA . LEU A 1 106 ? 20.560 6.150 -9.851 1.00 64.31 106 LEU A CA 1
ATOM 804 C C . LEU A 1 106 ? 20.081 7.540 -10.257 1.00 64.31 106 LEU A C 1
ATOM 806 O O . LEU A 1 106 ? 20.119 7.879 -11.437 1.00 64.31 106 LEU A O 1
ATOM 810 N N . ASN A 1 107 ? 19.703 8.372 -9.287 1.00 68.44 107 ASN A N 1
ATOM 811 C CA . ASN A 1 107 ? 19.371 9.769 -9.545 1.00 68.44 107 ASN A CA 1
ATOM 812 C C . ASN A 1 107 ? 20.561 10.533 -10.127 1.00 68.44 107 ASN A C 1
ATOM 814 O O . ASN A 1 107 ? 20.377 11.345 -11.025 1.00 68.44 107 ASN A O 1
ATOM 818 N N . THR A 1 108 ? 21.779 10.254 -9.663 1.00 71.50 108 THR A N 1
ATOM 819 C CA . THR A 1 108 ? 22.999 10.879 -10.187 1.00 71.50 108 THR A CA 1
ATOM 820 C C . THR A 1 108 ? 23.250 10.474 -11.637 1.00 71.50 108 THR A C 1
ATOM 822 O O . THR A 1 108 ? 23.499 11.349 -12.458 1.00 71.50 108 THR A O 1
ATOM 825 N N . ILE A 1 109 ? 23.121 9.186 -11.978 1.00 64.06 109 ILE A N 1
ATOM 826 C CA . ILE A 1 109 ? 23.237 8.702 -13.365 1.00 64.06 109 ILE A CA 1
ATOM 827 C C . ILE A 1 109 ? 22.158 9.344 -14.240 1.00 64.06 109 ILE A C 1
ATOM 829 O O . ILE A 1 109 ? 22.475 9.883 -15.294 1.00 64.06 109 ILE A O 1
ATOM 833 N N . ARG A 1 110 ? 20.900 9.366 -13.785 1.00 61.91 110 ARG A N 1
ATOM 834 C CA . ARG A 1 110 ? 19.796 9.995 -14.523 1.00 61.91 110 ARG A CA 1
ATOM 835 C C . ARG A 1 110 ? 20.014 11.493 -14.735 1.00 61.91 110 ARG A C 1
ATOM 837 O O . ARG A 1 110 ? 19.729 11.999 -15.811 1.00 61.91 110 ARG A O 1
ATOM 844 N N . ASN A 1 111 ? 20.495 12.210 -13.723 1.00 65.44 111 ASN A N 1
ATOM 845 C CA . ASN A 1 111 ? 20.696 13.656 -13.807 1.00 65.44 111 ASN A CA 1
ATOM 846 C C . ASN A 1 111 ? 21.948 14.027 -14.616 1.00 65.44 111 ASN A C 1
ATOM 848 O O . ASN A 1 111 ? 21.968 15.084 -15.238 1.00 65.44 111 ASN A O 1
ATOM 852 N N . ALA A 1 112 ? 22.987 13.187 -14.600 1.00 61.91 112 ALA A N 1
ATOM 853 C CA . ALA A 1 112 ? 24.220 13.413 -15.351 1.00 61.91 112 ALA A CA 1
ATOM 854 C C . ALA A 1 112 ? 24.095 12.997 -16.826 1.00 61.91 112 ALA A C 1
ATOM 856 O O . ALA A 1 112 ? 24.575 13.713 -17.701 1.00 61.91 112 ALA A O 1
ATOM 857 N N . GLU A 1 113 ? 23.421 11.877 -17.094 1.00 55.31 113 GLU A N 1
ATOM 858 C CA . GLU A 1 113 ? 23.395 11.202 -18.399 1.00 55.31 113 GLU A CA 1
ATOM 859 C C . GLU A 1 113 ? 21.972 11.100 -18.993 1.00 55.31 113 GLU A C 1
ATOM 861 O O . GLU A 1 113 ? 21.759 10.446 -20.007 1.00 55.31 113 GLU A O 1
ATOM 866 N N . GLY A 1 114 ? 20.960 11.717 -18.375 1.00 51.53 114 GLY A N 1
ATOM 867 C CA . GLY A 1 114 ? 19.595 11.745 -18.915 1.00 51.53 114 GLY A CA 1
ATOM 868 C C . GLY A 1 114 ? 19.535 12.412 -20.291 1.00 51.53 114 GLY A C 1
ATOM 869 O O . GLY A 1 114 ? 20.407 13.207 -20.616 1.00 51.53 114 GLY A O 1
ATOM 870 N N . ARG A 1 115 ? 18.478 12.128 -21.066 1.00 45.31 115 ARG A N 1
ATOM 871 C CA . ARG A 1 115 ? 18.260 12.418 -22.511 1.00 45.31 115 ARG A CA 1
ATOM 872 C C . ARG A 1 115 ? 18.677 13.794 -23.084 1.00 45.31 115 ARG A C 1
ATOM 874 O O . ARG A 1 115 ? 18.669 13.964 -24.295 1.00 45.31 115 ARG A O 1
ATOM 881 N N . VAL A 1 116 ? 19.030 14.782 -22.262 1.00 47.09 116 VAL A N 1
ATOM 882 C CA . VAL A 1 116 ? 19.573 16.089 -22.690 1.00 47.09 116 VAL A CA 1
ATOM 883 C C . VAL A 1 116 ? 21.117 16.111 -22.700 1.00 47.09 116 VAL A C 1
ATOM 885 O O . VAL A 1 116 ? 21.725 16.946 -23.367 1.00 47.09 116 VAL A O 1
ATOM 888 N N . SER A 1 117 ? 21.774 15.168 -22.026 1.00 44.53 117 SER A N 1
ATOM 889 C CA . SER A 1 117 ? 23.228 15.028 -21.959 1.00 44.53 117 SER A CA 1
ATOM 890 C C . SER A 1 117 ? 23.719 13.974 -22.955 1.00 44.53 117 SER A C 1
ATOM 892 O O . SER A 1 117 ? 23.902 12.811 -22.629 1.00 44.53 117 SER A O 1
ATOM 894 N N . HIS A 1 118 ? 23.999 14.416 -24.180 1.00 44.94 118 HIS A N 1
ATOM 895 C CA . HIS A 1 118 ? 24.964 13.779 -25.086 1.00 44.94 118 HIS A CA 1
ATOM 896 C C . HIS A 1 118 ? 24.711 12.314 -25.513 1.00 44.94 118 HIS A C 1
ATOM 898 O O . HIS A 1 118 ? 25.466 11.427 -25.134 1.00 44.94 118 HIS A O 1
ATOM 904 N N . GLY A 1 119 ? 23.760 12.075 -26.424 1.00 44.94 119 GLY A N 1
ATOM 905 C CA . GLY A 1 119 ? 23.864 11.081 -27.518 1.00 44.94 119 GLY A CA 1
ATOM 906 C C . GLY A 1 119 ? 24.337 9.647 -27.207 1.00 44.94 119 GLY A C 1
ATOM 907 O O . GLY A 1 119 ? 24.871 8.982 -28.094 1.00 44.94 119 GLY A O 1
ATOM 908 N N . LYS A 1 120 ? 24.171 9.151 -25.977 1.00 47.16 120 LYS A N 1
ATOM 909 C CA . LYS A 1 120 ? 24.489 7.777 -25.542 1.00 47.16 120 LYS A CA 1
ATOM 910 C C . LYS A 1 120 ? 23.202 7.030 -25.171 1.00 47.16 120 LYS A C 1
ATOM 912 O O . LYS A 1 120 ? 23.097 6.411 -24.118 1.00 47.16 120 LYS A O 1
ATOM 917 N N . ASP A 1 121 ? 22.206 7.091 -26.047 1.00 54.34 121 ASP A N 1
ATOM 918 C CA . ASP A 1 121 ? 20.814 6.798 -25.678 1.00 54.34 121 ASP A CA 1
ATOM 919 C C . ASP A 1 121 ? 20.460 5.309 -25.497 1.00 54.34 121 ASP A C 1
ATOM 921 O O . ASP A 1 121 ? 19.490 4.992 -24.819 1.00 54.34 121 ASP A O 1
ATOM 925 N N . GLY A 1 122 ? 21.240 4.356 -26.019 1.00 51.88 122 GLY A N 1
ATOM 926 C CA . GLY A 1 122 ? 20.852 2.935 -25.957 1.00 51.88 122 GLY A CA 1
ATOM 927 C C . GLY A 1 122 ? 21.011 2.282 -24.576 1.00 51.88 122 GLY A C 1
ATOM 928 O O . GLY A 1 122 ? 20.115 1.603 -24.086 1.00 51.88 122 GLY A O 1
ATOM 929 N N . TYR A 1 123 ? 22.159 2.468 -23.923 1.00 55.69 123 TYR A N 1
ATOM 930 C CA . TYR A 1 123 ? 22.487 1.745 -22.684 1.00 55.69 123 TYR A CA 1
ATOM 931 C C . TYR A 1 123 ? 21.781 2.330 -21.448 1.00 55.69 123 TYR A C 1
ATOM 933 O O . TYR A 1 123 ? 21.512 1.618 -20.483 1.00 55.69 123 TYR A O 1
ATOM 941 N N . ILE A 1 124 ? 21.443 3.619 -21.478 1.00 60.62 124 ILE A N 1
ATOM 942 C CA . ILE A 1 124 ? 20.913 4.358 -20.325 1.00 60.62 124 ILE A CA 1
ATOM 943 C C . ILE A 1 124 ? 19.457 3.994 -20.043 1.00 60.62 124 ILE A C 1
ATOM 945 O O . ILE A 1 124 ? 19.098 3.830 -18.876 1.00 60.62 124 ILE A O 1
ATOM 949 N N . ASP A 1 125 ? 18.641 3.790 -21.078 1.00 64.19 125 ASP A N 1
ATOM 950 C CA . ASP A 1 125 ? 17.259 3.320 -20.927 1.00 64.19 125 ASP A CA 1
ATOM 951 C C . ASP A 1 125 ? 17.235 1.888 -20.351 1.00 64.19 125 ASP A C 1
ATOM 953 O O . ASP A 1 125 ? 16.432 1.573 -19.465 1.00 64.19 125 ASP A O 1
ATOM 957 N N . HIS A 1 126 ? 18.189 1.036 -20.747 1.00 65.00 126 HIS A N 1
ATOM 958 C CA . HIS A 1 126 ? 18.349 -0.313 -20.190 1.00 65.00 126 HIS A CA 1
ATOM 959 C C . HIS A 1 126 ? 18.852 -0.322 -18.744 1.00 65.00 126 HIS A C 1
ATOM 961 O O . HIS A 1 126 ? 18.313 -1.075 -17.922 1.00 65.00 126 HIS A O 1
ATOM 967 N N . ILE A 1 127 ? 19.842 0.514 -18.402 1.00 67.12 127 ILE A N 1
ATOM 968 C CA . ILE A 1 127 ? 20.268 0.688 -17.007 1.00 67.12 127 ILE A CA 1
ATOM 969 C C . ILE A 1 127 ? 19.084 1.191 -16.196 1.00 67.12 127 ILE A C 1
ATOM 971 O O . ILE A 1 127 ? 18.739 0.584 -15.193 1.00 67.12 127 ILE A O 1
ATOM 975 N N . SER A 1 128 ? 18.413 2.244 -16.652 1.00 68.88 128 SER A N 1
ATOM 976 C CA . SER A 1 128 ? 17.304 2.8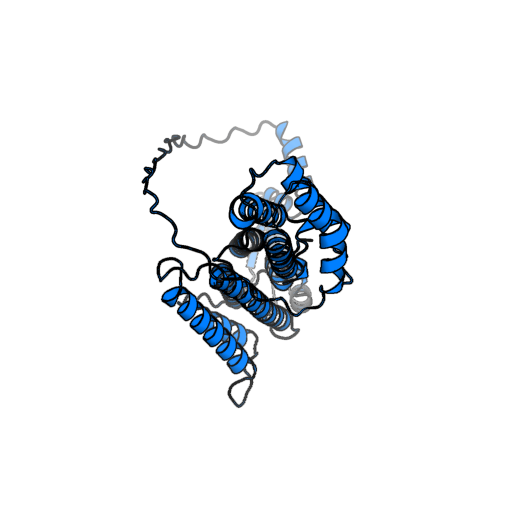72 -15.936 1.00 68.88 128 SER A CA 1
ATOM 977 C C . SER A 1 128 ? 16.152 1.890 -15.704 1.00 68.88 128 SER A C 1
ATOM 979 O O . SER A 1 128 ? 15.628 1.817 -14.594 1.00 68.88 128 SER A O 1
ATOM 981 N N . THR A 1 129 ? 15.835 1.043 -16.688 1.00 73.69 129 THR A N 1
ATOM 982 C CA . THR A 1 129 ? 14.856 -0.049 -16.541 1.00 73.69 129 THR A CA 1
ATOM 983 C C . THR A 1 129 ? 15.312 -1.094 -15.519 1.00 73.69 129 THR A C 1
ATOM 985 O O . THR A 1 129 ? 14.557 -1.461 -14.616 1.00 73.69 129 THR A O 1
ATOM 988 N N . SER A 1 130 ? 16.554 -1.571 -15.622 1.00 73.62 130 SER A N 1
ATOM 989 C CA . SER A 1 130 ? 17.11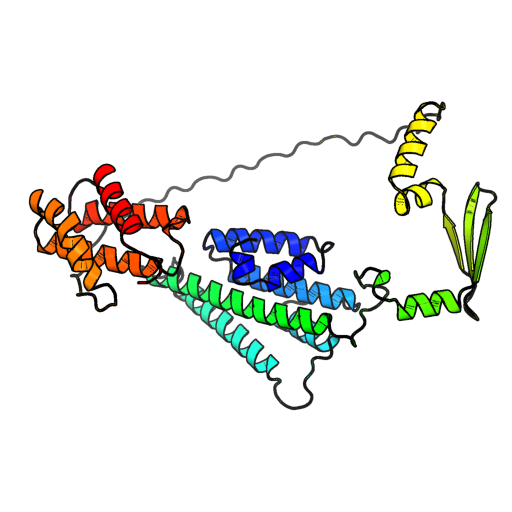5 -2.577 -14.704 1.00 73.62 130 SER A CA 1
ATOM 990 C C . SER A 1 130 ? 17.184 -2.057 -13.269 1.00 73.62 130 SER A C 1
ATOM 992 O O . SER A 1 130 ? 16.887 -2.767 -12.310 1.00 73.62 130 SER A O 1
ATOM 994 N N . CYS A 1 131 ? 17.515 -0.782 -13.123 1.00 72.12 131 CYS A N 1
ATOM 995 C CA . CYS A 1 131 ? 17.586 -0.084 -11.858 1.00 72.12 131 CYS A CA 1
ATOM 996 C C . CYS A 1 131 ? 16.202 0.171 -11.262 1.00 72.12 131 CYS A C 1
ATOM 998 O O . CYS A 1 131 ? 16.022 -0.047 -10.067 1.00 72.12 131 CYS A O 1
ATOM 1000 N N . GLY A 1 132 ? 15.210 0.529 -12.082 1.00 78.31 132 GLY A N 1
ATOM 1001 C CA . GLY A 1 132 ? 13.812 0.594 -11.662 1.00 78.31 132 GLY A CA 1
ATOM 1002 C C . GLY A 1 132 ? 13.312 -0.749 -11.127 1.00 78.31 132 GLY A C 1
ATOM 1003 O O . GLY A 1 132 ? 12.674 -0.790 -10.079 1.00 78.31 132 GLY A O 1
ATOM 1004 N N . ARG A 1 133 ? 13.669 -1.864 -11.778 1.00 80.50 133 ARG A N 1
ATOM 1005 C CA . ARG A 1 133 ? 13.340 -3.223 -11.303 1.00 80.50 133 ARG A CA 1
ATOM 1006 C C . ARG A 1 133 ? 14.051 -3.579 -9.998 1.00 80.50 133 ARG A C 1
ATOM 1008 O O . ARG A 1 133 ? 13.421 -4.111 -9.090 1.00 80.50 133 ARG A O 1
ATOM 1015 N N . ALA A 1 134 ? 15.343 -3.277 -9.883 1.00 81.69 134 ALA A N 1
ATOM 1016 C CA . ALA A 1 134 ? 16.094 -3.508 -8.650 1.00 81.69 134 ALA A CA 1
ATOM 1017 C C . ALA A 1 134 ? 15.509 -2.707 -7.476 1.00 81.69 134 ALA A C 1
ATOM 1019 O O . ALA A 1 134 ? 15.387 -3.221 -6.362 1.00 81.69 134 ALA A O 1
ATOM 1020 N N . PHE A 1 135 ? 15.104 -1.463 -7.738 1.00 82.50 135 PHE A N 1
ATOM 1021 C CA . PHE A 1 135 ? 14.436 -0.617 -6.762 1.00 82.50 135 PHE A CA 1
ATOM 1022 C C . PHE A 1 135 ? 13.081 -1.199 -6.361 1.00 82.50 135 PHE A C 1
ATOM 1024 O O . PHE A 1 135 ? 12.861 -1.416 -5.175 1.00 82.50 135 PHE A O 1
ATOM 1031 N N . LEU A 1 136 ? 12.238 -1.559 -7.336 1.00 88.75 136 LEU A N 1
ATOM 1032 C CA . LEU A 1 136 ? 10.942 -2.206 -7.119 1.00 88.75 136 LEU A CA 1
ATOM 1033 C C . LEU A 1 136 ? 11.062 -3.441 -6.213 1.00 88.75 136 LEU A C 1
ATOM 1035 O O . LEU A 1 136 ? 10.330 -3.556 -5.236 1.00 88.75 136 LEU A O 1
ATOM 1039 N N . LEU A 1 137 ? 12.012 -4.337 -6.497 1.00 88.94 137 LEU A N 1
ATOM 1040 C CA . LEU A 1 137 ? 12.244 -5.548 -5.700 1.00 88.94 137 LEU A CA 1
ATOM 1041 C C . LEU A 1 137 ? 12.760 -5.240 -4.292 1.00 88.94 137 LEU A C 1
ATOM 1043 O O . LEU A 1 137 ? 12.402 -5.915 -3.328 1.00 88.94 137 LEU A O 1
ATOM 1047 N N . THR A 1 138 ? 13.597 -4.212 -4.149 1.00 85.25 138 THR A N 1
ATOM 1048 C CA . THR A 1 138 ? 14.071 -3.797 -2.824 1.00 85.25 138 THR A CA 1
ATOM 1049 C C . THR A 1 138 ? 12.928 -3.198 -2.009 1.00 85.25 138 THR A C 1
ATOM 1051 O O . THR A 1 138 ? 12.783 -3.512 -0.828 1.00 85.25 138 THR A O 1
ATOM 1054 N N . THR A 1 139 ? 12.083 -2.379 -2.637 1.00 89.56 139 THR A N 1
ATOM 1055 C CA . THR A 1 139 ? 10.866 -1.851 -2.022 1.00 89.56 139 THR A CA 1
ATOM 1056 C C . THR A 1 139 ? 9.911 -2.982 -1.646 1.00 89.56 139 THR A C 1
ATOM 1058 O O . THR A 1 139 ? 9.407 -2.977 -0.527 1.00 89.56 139 THR A O 1
ATOM 1061 N N . ASP A 1 140 ? 9.720 -3.984 -2.509 1.00 92.62 140 ASP A N 1
ATOM 1062 C CA . ASP A 1 140 ? 8.914 -5.171 -2.204 1.00 92.62 140 ASP A CA 1
ATOM 1063 C C . ASP A 1 140 ? 9.412 -5.892 -0.946 1.00 92.62 140 ASP A C 1
ATOM 1065 O O . ASP A 1 140 ? 8.624 -6.172 -0.046 1.00 92.62 140 ASP A O 1
ATOM 1069 N N . ALA A 1 141 ? 10.725 -6.109 -0.826 1.00 89.25 141 ALA A N 1
ATOM 1070 C CA . ALA A 1 141 ? 11.314 -6.744 0.350 1.00 89.25 141 ALA A CA 1
ATOM 1071 C C . ALA A 1 141 ? 11.099 -5.923 1.637 1.00 89.25 141 ALA A C 1
ATOM 1073 O O . ALA A 1 141 ? 10.828 -6.490 2.698 1.00 89.25 141 ALA A O 1
ATOM 1074 N N . ILE A 1 142 ? 11.192 -4.590 1.555 1.00 88.94 142 ILE A N 1
ATOM 1075 C CA . ILE A 1 142 ? 10.895 -3.698 2.687 1.00 88.94 142 ILE A CA 1
ATOM 1076 C C . ILE A 1 142 ? 9.407 -3.778 3.052 1.00 88.94 142 ILE A C 1
ATOM 1078 O O . ILE A 1 142 ? 9.076 -3.883 4.232 1.00 88.94 142 ILE A O 1
ATOM 1082 N N . LEU A 1 143 ? 8.510 -3.769 2.064 1.00 92.62 143 LEU A N 1
ATOM 1083 C CA . LEU A 1 143 ? 7.068 -3.901 2.277 1.00 92.62 143 LEU A CA 1
ATOM 1084 C C . LEU A 1 143 ? 6.712 -5.246 2.908 1.00 92.62 143 LEU A C 1
ATOM 1086 O O . LEU A 1 143 ? 5.955 -5.275 3.873 1.00 92.62 143 LEU A O 1
ATOM 1090 N N . ALA A 1 144 ? 7.288 -6.345 2.414 1.00 90.12 144 ALA A N 1
ATOM 1091 C CA . ALA A 1 144 ? 7.130 -7.665 3.011 1.00 90.12 144 ALA A CA 1
ATOM 1092 C C . ALA A 1 144 ? 7.514 -7.622 4.491 1.00 90.12 144 ALA A C 1
ATOM 1094 O O . ALA A 1 144 ? 6.745 -8.044 5.347 1.00 90.12 144 ALA A O 1
ATOM 1095 N N . PHE A 1 145 ? 8.675 -7.045 4.800 1.00 87.00 145 PHE A N 1
ATOM 1096 C CA . PHE A 1 145 ? 9.154 -6.928 6.169 1.00 87.00 145 PHE A CA 1
ATOM 1097 C C . PHE A 1 145 ? 8.222 -6.100 7.063 1.00 87.00 145 PHE A C 1
ATOM 1099 O O . PHE A 1 145 ? 7.942 -6.518 8.184 1.00 87.00 145 PHE A O 1
ATOM 1106 N N . LEU A 1 146 ? 7.718 -4.963 6.575 1.00 88.88 146 LEU A N 1
ATOM 1107 C CA . LEU A 1 146 ? 6.756 -4.134 7.307 1.00 88.88 146 LEU A CA 1
ATOM 1108 C C . LEU A 1 146 ? 5.443 -4.877 7.566 1.00 88.88 146 LEU A C 1
ATOM 1110 O O . LEU A 1 146 ? 4.952 -4.857 8.689 1.00 88.88 146 LEU A O 1
ATOM 1114 N N . LEU A 1 147 ? 4.904 -5.561 6.555 1.00 89.31 147 LEU A N 1
ATOM 1115 C CA . LEU A 1 147 ? 3.663 -6.327 6.675 1.00 89.31 147 LEU A CA 1
ATOM 1116 C C . LEU A 1 147 ? 3.802 -7.493 7.660 1.00 89.31 147 LEU A C 1
ATOM 1118 O O . LEU A 1 147 ? 2.898 -7.728 8.453 1.00 89.31 147 LEU A O 1
ATOM 1122 N N . GLU A 1 148 ? 4.926 -8.213 7.640 1.00 86.00 148 GLU A N 1
ATOM 1123 C CA . GLU A 1 148 ? 5.182 -9.290 8.607 1.00 86.00 148 GLU A CA 1
ATOM 1124 C C . GLU A 1 148 ? 5.407 -8.750 10.028 1.00 86.00 148 GLU A C 1
ATOM 1126 O O . GLU A 1 148 ? 4.993 -9.373 11.006 1.00 86.00 148 GLU A O 1
ATOM 1131 N N . ALA A 1 149 ? 6.067 -7.595 10.162 1.00 82.62 149 ALA A N 1
ATOM 1132 C CA . ALA A 1 149 ? 6.276 -6.952 11.455 1.00 82.62 149 ALA A CA 1
ATOM 1133 C C . ALA A 1 149 ? 4.954 -6.454 12.060 1.00 82.62 149 ALA A C 1
ATOM 1135 O O . ALA A 1 149 ? 4.726 -6.646 13.252 1.00 82.62 149 ALA A O 1
ATOM 1136 N N . GLU A 1 150 ? 4.080 -5.876 11.237 1.00 80.94 150 GLU A N 1
ATOM 1137 C CA . GLU A 1 150 ? 2.732 -5.446 11.617 1.00 80.94 150 GLU A CA 1
ATOM 1138 C C . GLU A 1 150 ? 1.833 -6.632 11.981 1.00 80.94 150 GLU A C 1
ATOM 1140 O O . GLU A 1 150 ? 1.180 -6.615 13.019 1.00 80.94 150 GLU A O 1
ATOM 1145 N N . ALA A 1 151 ? 1.873 -7.717 11.205 1.00 77.31 151 ALA A N 1
ATOM 1146 C CA . ALA A 1 151 ? 1.086 -8.919 11.474 1.00 77.31 151 ALA A CA 1
ATOM 1147 C C . ALA A 1 151 ? 1.540 -9.708 12.720 1.00 77.31 151 ALA A C 1
ATOM 1149 O O . ALA A 1 151 ? 0.908 -10.703 13.090 1.00 77.31 151 ALA A O 1
ATOM 1150 N N . ARG A 1 152 ? 2.646 -9.319 13.367 1.00 74.62 152 ARG A N 1
ATOM 1151 C CA . ARG A 1 152 ? 3.213 -10.055 14.496 1.00 74.62 152 ARG A CA 1
ATOM 1152 C C . ARG A 1 152 ? 2.321 -9.940 15.731 1.00 74.62 152 ARG A C 1
ATOM 1154 O O . ARG A 1 152 ? 2.050 -8.850 16.229 1.00 74.62 152 ARG A O 1
ATOM 1161 N N . GLU A 1 153 ? 1.953 -11.092 16.292 1.00 55.53 153 GLU A N 1
ATOM 1162 C CA . GLU A 1 153 ? 1.230 -11.206 17.564 1.00 55.53 153 GLU A CA 1
ATOM 1163 C C . GLU A 1 153 ? 2.028 -10.539 18.704 1.00 55.53 153 GLU A C 1
ATOM 1165 O O . GLU A 1 153 ? 2.910 -11.147 19.309 1.00 55.53 153 GLU A O 1
ATOM 1170 N N . GLY A 1 154 ? 1.771 -9.260 18.981 1.00 56.53 154 GLY A N 1
ATOM 1171 C CA . GLY A 1 154 ? 2.467 -8.537 20.049 1.00 56.53 154 GLY A CA 1
ATOM 1172 C C . GLY A 1 154 ? 2.468 -7.017 19.942 1.00 56.53 154 GLY A C 1
ATOM 1173 O O . GLY A 1 154 ? 2.692 -6.366 20.960 1.00 56.53 154 GLY A O 1
ATOM 1174 N N . VAL A 1 155 ? 2.180 -6.452 18.767 1.00 64.50 155 VAL A N 1
ATOM 1175 C CA . VAL A 1 155 ? 2.063 -4.998 18.582 1.00 64.50 155 VAL A CA 1
ATOM 1176 C C . VAL A 1 155 ? 0.602 -4.659 18.256 1.00 64.50 155 VAL A C 1
ATOM 1178 O O . VAL A 1 155 ? 0.266 -4.472 17.091 1.00 64.50 155 VAL A O 1
ATOM 1181 N N . PRO A 1 156 ? -0.314 -4.672 19.247 1.00 66.94 156 PRO A N 1
ATOM 1182 C CA . PRO A 1 156 ? -1.709 -4.356 18.976 1.00 66.94 156 PRO A CA 1
ATOM 1183 C C . PRO A 1 156 ? -1.818 -2.892 18.517 1.00 66.94 156 PRO A C 1
ATOM 1185 O O . PRO A 1 156 ? -1.292 -2.019 19.215 1.00 66.94 156 PRO A O 1
ATOM 1188 N N . PRO A 1 157 ? -2.489 -2.612 17.384 1.00 70.12 157 PRO A N 1
ATOM 1189 C CA . PRO A 1 157 ? -2.729 -1.245 16.942 1.00 70.12 157 PRO A CA 1
ATOM 1190 C C . PRO A 1 157 ? -3.604 -0.499 17.949 1.00 70.12 157 PRO A C 1
ATOM 1192 O O . PRO A 1 157 ? -4.296 -1.103 18.781 1.00 70.12 157 PRO A O 1
ATOM 1195 N N . GLU A 1 158 ? -3.577 0.829 17.893 1.00 76.25 158 GLU A N 1
ATOM 1196 C CA . GLU A 1 158 ? -4.367 1.633 18.813 1.00 76.25 158 GLU A CA 1
ATOM 1197 C C . GLU A 1 158 ? -5.852 1.518 18.451 1.00 76.25 158 GLU A C 1
ATOM 1199 O O . GLU A 1 158 ? -6.269 1.859 17.347 1.00 76.25 158 GLU A O 1
ATOM 1204 N N . LEU A 1 159 ? -6.673 1.037 19.393 1.00 79.88 159 LEU A N 1
ATOM 1205 C CA . LEU A 1 159 ? -8.083 0.702 19.141 1.00 79.88 159 LEU A CA 1
ATOM 1206 C C . LEU A 1 159 ? -8.937 1.894 18.671 1.00 79.88 159 LEU A C 1
ATOM 1208 O O . LEU A 1 159 ? -10.010 1.678 18.118 1.00 79.88 159 LEU A O 1
ATOM 1212 N N . LEU A 1 160 ? -8.481 3.129 18.900 1.00 75.75 160 LEU A N 1
ATOM 1213 C CA . LEU A 1 160 ? -9.151 4.346 18.435 1.00 75.75 160 LEU A CA 1
ATOM 1214 C C . LEU A 1 160 ? -8.912 4.638 16.949 1.00 75.75 160 LEU A C 1
ATOM 1216 O O . LEU A 1 160 ? -9.763 5.253 16.314 1.00 75.75 160 LEU A O 1
ATOM 1220 N N . PHE A 1 161 ? -7.768 4.220 16.407 1.00 76.06 161 PHE A N 1
ATOM 1221 C CA . PHE A 1 161 ? -7.318 4.596 15.062 1.00 76.06 161 PHE A CA 1
ATOM 1222 C C . PHE A 1 161 ? -7.168 3.404 14.117 1.00 76.06 161 PHE A C 1
ATOM 1224 O O . PHE A 1 161 ? -7.059 3.576 12.903 1.00 76.06 161 PHE A O 1
ATOM 1231 N N . THR A 1 162 ? -7.155 2.191 14.666 1.00 76.88 162 THR A N 1
ATOM 1232 C CA . THR A 1 162 ? -6.999 0.966 13.896 1.00 76.88 162 THR A CA 1
ATOM 1233 C C . THR A 1 162 ? -8.100 0.812 12.848 1.00 76.88 162 THR A C 1
ATOM 1235 O O . THR A 1 162 ? -9.285 0.998 13.126 1.00 76.88 162 THR A O 1
ATOM 1238 N N . ARG A 1 163 ? -7.705 0.421 11.631 1.00 72.69 163 ARG A N 1
ATOM 1239 C CA . ARG A 1 163 ? -8.637 0.041 10.558 1.00 72.69 163 ARG A CA 1
ATOM 1240 C C . ARG A 1 163 ? -9.006 -1.440 10.617 1.00 72.69 163 ARG A C 1
ATOM 1242 O O . ARG A 1 163 ? -9.730 -1.948 9.764 1.00 72.69 163 ARG A O 1
ATOM 1249 N N . GLU A 1 164 ? -8.494 -2.167 11.608 1.00 73.12 164 GLU A N 1
ATOM 1250 C CA . GLU A 1 164 ? -8.787 -3.581 11.758 1.00 73.12 164 GLU A CA 1
ATOM 1251 C C . GLU A 1 164 ? -10.243 -3.824 12.181 1.00 73.12 164 GLU A C 1
ATOM 1253 O O . GLU A 1 164 ? -10.765 -3.149 13.072 1.00 73.12 164 GLU A O 1
ATOM 1258 N N . PRO A 1 165 ? -10.916 -4.844 11.620 1.00 78.06 165 PRO A N 1
ATOM 1259 C CA . PRO A 1 165 ? -12.268 -5.173 12.040 1.00 78.06 165 PRO A CA 1
ATOM 1260 C C . PRO A 1 165 ? -12.272 -5.657 13.494 1.00 78.06 165 PRO A C 1
ATOM 1262 O O . PRO A 1 165 ? -11.452 -6.495 13.878 1.00 78.06 165 PRO A O 1
ATOM 1265 N N . HIS A 1 166 ? -13.279 -5.235 14.272 1.00 79.25 166 HIS A N 1
ATOM 1266 C CA . HIS A 1 166 ? -13.393 -5.565 15.702 1.00 79.25 166 HIS A CA 1
ATOM 1267 C C . HIS A 1 166 ? -13.231 -7.068 16.006 1.00 79.25 166 HIS A C 1
ATOM 1269 O O . HIS A 1 166 ? -12.733 -7.451 17.062 1.00 79.25 166 HIS A O 1
ATOM 1275 N N . ARG A 1 167 ? -13.616 -7.949 15.072 1.00 80.31 167 ARG A N 1
ATOM 1276 C CA . ARG A 1 167 ? -13.529 -9.415 15.197 1.00 80.31 167 ARG A CA 1
ATOM 1277 C C . ARG A 1 167 ? -12.107 -9.942 15.422 1.00 80.31 167 ARG A C 1
ATOM 1279 O O . ARG A 1 167 ? -11.971 -11.034 15.974 1.00 80.31 167 ARG A O 1
ATOM 1286 N N . LYS A 1 168 ? -11.064 -9.201 15.029 1.00 76.56 168 LYS A N 1
ATOM 1287 C CA . LYS A 1 168 ? -9.663 -9.567 15.306 1.00 76.56 168 LYS A CA 1
ATOM 1288 C C . LYS A 1 168 ? -9.295 -9.421 16.785 1.00 76.56 168 LYS A C 1
ATOM 1290 O O . LYS A 1 168 ? -8.441 -10.146 17.286 1.00 76.56 168 LYS A O 1
ATOM 1295 N N . PHE A 1 169 ? -10.018 -8.591 17.529 1.00 83.00 169 PHE A N 1
ATOM 1296 C CA . PHE A 1 169 ? -9.758 -8.299 18.936 1.00 83.00 169 PHE A CA 1
ATOM 1297 C C . PHE A 1 169 ? -10.528 -9.216 19.896 1.00 83.00 169 PHE A C 1
ATOM 1299 O O . PHE A 1 169 ? -11.073 -8.766 20.902 1.00 83.00 169 PHE A O 1
ATOM 1306 N N . GLN A 1 170 ? -10.570 -10.527 19.622 1.00 83.38 170 GLN A N 1
ATOM 1307 C CA . GLN A 1 170 ? -11.408 -11.475 20.377 1.00 83.38 170 GLN A CA 1
ATOM 1308 C C . GLN A 1 170 ? -11.170 -11.445 21.889 1.00 83.38 170 GLN A C 1
ATOM 1310 O O . GLN A 1 170 ? -12.112 -11.609 22.660 1.00 83.38 170 GLN A O 1
ATOM 1315 N N . TYR A 1 171 ? -9.922 -11.259 22.323 1.00 84.19 171 TYR A N 1
ATOM 1316 C CA . TYR A 1 171 ? -9.598 -11.158 23.744 1.00 84.19 171 TYR A CA 1
ATOM 1317 C C . TYR A 1 171 ? -10.249 -9.928 24.393 1.00 84.19 171 TYR A C 1
ATOM 1319 O O . TYR A 1 171 ? -10.867 -10.054 25.452 1.00 84.19 171 TYR A O 1
ATOM 1327 N N . TYR A 1 172 ? -10.153 -8.758 23.753 1.00 85.19 172 TYR A N 1
ATOM 1328 C CA . TYR A 1 172 ? -10.785 -7.534 24.244 1.00 85.19 172 TYR A CA 1
ATOM 1329 C C . TYR A 1 172 ? -12.306 -7.635 24.179 1.00 85.19 172 TYR A C 1
ATOM 1331 O O . TYR A 1 172 ? -12.950 -7.339 25.179 1.00 85.19 172 TYR A O 1
ATOM 1339 N N . ASN A 1 173 ? -12.861 -8.157 23.081 1.00 88.81 173 ASN A N 1
ATOM 1340 C CA . ASN A 1 173 ? -14.303 -8.364 22.928 1.00 88.81 173 ASN A CA 1
ATOM 1341 C C . ASN A 1 173 ? -14.843 -9.268 24.041 1.00 88.81 173 ASN A C 1
ATOM 1343 O O . ASN A 1 173 ? -15.694 -8.843 24.806 1.00 88.81 173 ASN A O 1
ATOM 1347 N N . LYS A 1 174 ? -14.243 -10.450 24.257 1.00 89.06 174 LYS A N 1
ATOM 1348 C CA . LYS A 1 174 ? -14.637 -11.359 25.350 1.00 89.06 174 LYS A CA 1
ATOM 1349 C C . LYS A 1 174 ? -14.558 -10.692 26.719 1.00 89.06 174 LYS A C 1
ATOM 1351 O O . LYS A 1 174 ? -15.394 -10.947 27.582 1.00 89.06 174 LYS A O 1
ATOM 1356 N N . LYS A 1 175 ? -13.538 -9.859 26.942 1.00 88.12 175 LYS A N 1
ATOM 1357 C CA . LYS A 1 175 ? -13.394 -9.110 28.190 1.00 88.12 175 LYS A CA 1
ATOM 1358 C C . LYS A 1 175 ? -14.523 -8.088 28.339 1.00 88.12 175 LYS A C 1
ATOM 1360 O O . LYS A 1 175 ? -15.130 -8.049 29.405 1.00 88.12 175 LYS A O 1
ATOM 1365 N N . ILE A 1 176 ? -14.819 -7.308 27.302 1.00 88.25 176 ILE A N 1
ATOM 1366 C CA . ILE A 1 176 ? -15.930 -6.348 27.282 1.00 88.25 176 ILE A CA 1
ATOM 1367 C C . ILE A 1 176 ? -17.246 -7.086 27.536 1.00 88.25 176 ILE A C 1
ATOM 1369 O O . ILE A 1 176 ? -17.919 -6.767 28.512 1.00 88.25 176 ILE A O 1
ATOM 1373 N N . ASP A 1 177 ? -17.541 -8.137 26.777 1.00 90.50 177 ASP A N 1
ATOM 1374 C CA . ASP A 1 177 ? -18.767 -8.934 26.895 1.00 90.50 177 ASP A CA 1
ATOM 1375 C C . ASP A 1 177 ? -18.934 -9.542 28.298 1.00 90.50 177 ASP A C 1
ATOM 1377 O O . ASP A 1 177 ? -20.038 -9.620 28.825 1.00 90.50 177 ASP A O 1
ATOM 1381 N N . SER A 1 178 ? -17.835 -9.941 28.951 1.00 89.88 178 SER A N 1
ATOM 1382 C CA . SER A 1 178 ? -17.878 -10.518 30.304 1.00 89.88 178 SER A CA 1
ATOM 1383 C C . SER A 1 178 ? -18.125 -9.505 31.428 1.00 89.88 178 SER A C 1
ATOM 1385 O O . SER A 1 178 ? -18.512 -9.898 32.529 1.00 89.88 178 SER A O 1
ATOM 1387 N N . TYR A 1 179 ? -17.858 -8.217 31.189 1.00 88.38 179 TYR A N 1
ATOM 1388 C CA . TYR A 1 179 ? -17.902 -7.168 32.216 1.00 88.38 179 TYR A CA 1
ATOM 1389 C C . TYR A 1 179 ? -18.883 -6.034 31.910 1.00 88.38 179 TYR A C 1
ATOM 1391 O O . TYR A 1 179 ? -18.996 -5.112 32.722 1.00 88.38 179 TYR A O 1
ATOM 1399 N N . THR A 1 180 ? -19.572 -6.101 30.775 1.00 90.12 180 THR A N 1
ATOM 1400 C CA . THR A 1 180 ? -20.553 -5.110 30.338 1.00 90.12 180 THR A CA 1
ATOM 1401 C C . THR A 1 180 ? -21.947 -5.663 30.557 1.00 90.12 180 THR A C 1
ATOM 1403 O O . THR A 1 180 ? -22.282 -6.741 30.073 1.00 90.12 180 THR A O 1
ATOM 1406 N N . HIS A 1 181 ? -22.759 -4.924 31.301 1.00 89.94 181 HIS A N 1
ATOM 1407 C CA . HIS A 1 181 ? -24.192 -5.151 31.362 1.00 89.94 181 HIS A CA 1
ATOM 1408 C C . HIS A 1 181 ? -24.877 -4.220 30.365 1.00 89.94 181 HIS A C 1
ATOM 1410 O O . HIS A 1 181 ? -24.497 -3.052 30.267 1.00 89.94 181 HIS A O 1
ATOM 1416 N N . ILE A 1 182 ? -25.839 -4.758 29.620 1.00 90.62 182 ILE A N 1
ATOM 1417 C CA . ILE A 1 182 ? -26.590 -4.029 28.602 1.00 90.62 182 ILE A CA 1
ATOM 1418 C C . ILE A 1 182 ? -28.047 -3.999 29.047 1.00 90.62 182 ILE A C 1
ATOM 1420 O O . ILE A 1 182 ? -28.644 -5.055 29.263 1.00 90.62 182 ILE A O 1
ATOM 1424 N N . GLU A 1 183 ? -28.595 -2.798 29.173 1.00 90.00 183 GLU A N 1
ATOM 1425 C CA . GLU A 1 183 ? -30.014 -2.553 29.418 1.00 90.00 183 GLU A CA 1
ATOM 1426 C C . GLU A 1 183 ? -30.603 -1.875 28.178 1.00 90.00 183 GLU A C 1
ATOM 1428 O O . GLU A 1 183 ? -29.957 -1.030 27.559 1.00 90.00 183 GLU A O 1
ATOM 1433 N N . THR A 1 184 ? -31.802 -2.286 27.771 1.00 92.19 184 THR A N 1
ATOM 1434 C CA . THR A 1 184 ? -32.456 -1.772 26.562 1.00 92.19 184 THR A CA 1
ATOM 1435 C C . THR A 1 184 ? -33.848 -1.267 26.888 1.00 92.19 184 THR A C 1
ATOM 1437 O O . THR A 1 184 ? -34.643 -2.004 27.476 1.00 92.19 184 THR A O 1
ATOM 1440 N N . GLU A 1 185 ? -34.157 -0.059 26.441 1.00 92.12 185 GLU A N 1
ATOM 1441 C CA . GLU A 1 185 ? -35.460 0.586 26.579 1.00 92.12 185 GLU A CA 1
ATOM 1442 C C . GLU A 1 185 ? -35.839 1.256 25.253 1.00 92.12 185 GLU A C 1
ATOM 1444 O O . GLU A 1 185 ? -34.971 1.616 24.462 1.00 92.12 185 GLU A O 1
ATOM 1449 N N . ILE A 1 186 ? -37.135 1.400 24.982 1.00 90.62 186 ILE A N 1
ATOM 1450 C CA . ILE A 1 186 ? -37.611 2.241 23.879 1.00 90.62 186 ILE A CA 1
ATOM 1451 C C . ILE A 1 186 ? -37.879 3.619 24.472 1.00 90.62 186 ILE A C 1
ATOM 1453 O O . ILE A 1 186 ? -38.683 3.733 25.397 1.00 90.62 186 ILE A O 1
ATOM 1457 N N . ASN A 1 187 ? -37.187 4.639 23.971 1.00 88.81 187 ASN A N 1
ATOM 1458 C CA . ASN A 1 187 ? -37.331 5.995 24.485 1.00 88.81 187 ASN A CA 1
ATOM 1459 C C . ASN A 1 187 ? -38.659 6.637 24.032 1.00 88.81 187 ASN A C 1
ATOM 1461 O O . ASN A 1 187 ? -39.413 6.083 23.229 1.00 88.81 187 ASN A O 1
ATOM 1465 N N . GLU A 1 188 ? -38.946 7.837 24.540 1.00 84.62 188 GLU A N 1
ATOM 1466 C CA . GLU A 1 188 ? -40.165 8.589 24.202 1.00 84.62 188 GLU A CA 1
ATOM 1467 C C . GLU A 1 188 ? -40.261 8.964 22.709 1.00 84.62 188 GLU A C 1
ATOM 1469 O O . GLU A 1 188 ? -41.356 9.220 22.209 1.00 84.62 188 GLU A O 1
ATOM 1474 N N . GLU A 1 189 ? -39.135 8.959 21.992 1.00 83.38 189 GLU A N 1
ATOM 1475 C CA . GLU A 1 189 ? -39.027 9.265 20.560 1.00 83.38 189 GLU A CA 1
ATOM 1476 C C . GLU A 1 189 ? -39.226 8.017 19.675 1.00 83.38 189 GLU A C 1
ATOM 1478 O O . GLU A 1 189 ? -39.345 8.135 18.457 1.00 83.38 189 GLU A O 1
ATOM 1483 N N . GLY A 1 190 ? -39.344 6.827 20.278 1.00 84.19 190 GLY A N 1
ATOM 1484 C CA . GLY A 1 190 ? -39.517 5.553 19.577 1.00 84.19 190 GLY A CA 1
ATOM 1485 C C . GLY A 1 190 ? -38.210 4.867 19.164 1.00 84.19 190 GLY A C 1
ATOM 1486 O O . GLY A 1 190 ? -38.261 3.809 18.533 1.00 84.19 190 GLY A O 1
ATOM 1487 N N . ASP A 1 191 ? -37.059 5.419 19.547 1.00 90.00 191 ASP A N 1
ATOM 1488 C CA . ASP A 1 191 ? -35.741 4.846 19.286 1.00 90.00 191 ASP A CA 1
ATOM 1489 C C . ASP A 1 191 ? -35.347 3.817 20.349 1.00 90.00 191 ASP A C 1
ATOM 1491 O O . ASP A 1 191 ? -35.740 3.886 21.520 1.00 90.00 191 ASP A O 1
ATOM 1495 N N . LEU A 1 192 ? -34.512 2.859 19.947 1.00 90.31 192 LEU A N 1
ATOM 1496 C CA . LEU A 1 192 ? -33.919 1.896 20.861 1.00 90.31 192 LEU A CA 1
ATOM 1497 C C . LEU A 1 192 ? -32.786 2.573 21.636 1.00 90.31 192 LEU A C 1
ATOM 1499 O O . LEU A 1 192 ? -31.717 2.842 21.090 1.00 90.31 192 LEU A O 1
ATOM 1503 N N . SER A 1 193 ? -33.005 2.801 22.924 1.00 91.69 193 SER A N 1
ATOM 1504 C CA . SER A 1 193 ? -31.987 3.263 23.856 1.00 91.69 193 SER A CA 1
ATOM 1505 C C . SER A 1 193 ? -31.271 2.063 24.475 1.00 91.69 193 SER A C 1
ATOM 1507 O O . SER A 1 193 ? -31.891 1.191 25.086 1.00 91.69 193 SER A O 1
ATOM 1509 N N . VAL A 1 194 ? -29.955 1.991 24.290 1.00 92.25 194 VAL A N 1
ATOM 1510 C CA . VAL A 1 194 ? -29.090 0.922 24.794 1.00 92.25 194 VAL A CA 1
ATOM 1511 C C . VAL A 1 194 ? -28.117 1.516 25.803 1.00 92.25 194 VAL A C 1
ATOM 1513 O O . VAL A 1 194 ? -27.180 2.224 25.434 1.00 92.25 194 VAL A O 1
ATOM 1516 N N . SER A 1 195 ? -28.329 1.215 27.079 1.00 90.94 195 SER A N 1
ATOM 1517 C CA . SER A 1 195 ? -27.458 1.617 28.180 1.00 90.94 195 SER A CA 1
ATOM 1518 C C . SER A 1 195 ? -26.389 0.565 28.446 1.00 90.94 195 SER A C 1
ATOM 1520 O O . SER A 1 195 ? -26.676 -0.623 28.610 1.00 90.94 195 SER A O 1
ATOM 1522 N N . PHE A 1 196 ? -25.139 1.013 28.538 1.00 91.56 196 PHE A N 1
ATOM 1523 C CA . PHE A 1 196 ? -23.981 0.174 28.809 1.00 91.56 196 PHE A CA 1
ATOM 1524 C C . PHE A 1 196 ? -23.408 0.493 30.184 1.00 91.56 196 PHE A C 1
ATOM 1526 O O . PHE A 1 196 ? -22.961 1.608 30.465 1.00 91.56 196 PHE A O 1
ATOM 1533 N N . LYS A 1 197 ? -23.342 -0.531 31.033 1.00 90.38 197 LYS A N 1
ATOM 1534 C CA . LYS A 1 197 ? -22.775 -0.435 32.376 1.00 90.38 197 LYS A CA 1
ATOM 1535 C C . LYS A 1 197 ? -21.560 -1.336 32.509 1.00 90.38 197 LYS A C 1
ATOM 1537 O O . LYS A 1 197 ? -21.669 -2.561 32.495 1.00 90.38 197 LYS A O 1
ATOM 1542 N N . VAL A 1 198 ? -20.390 -0.724 32.689 1.00 90.06 198 VAL A N 1
ATOM 1543 C CA . VAL A 1 198 ? -19.104 -1.431 32.780 1.00 90.06 198 VAL A CA 1
ATOM 1544 C C . VAL A 1 198 ? -18.454 -1.172 34.137 1.00 90.06 198 VAL A C 1
ATOM 1546 O O . VAL A 1 198 ? -17.719 -0.205 34.317 1.00 90.06 198 VAL A O 1
ATOM 1549 N N . LYS A 1 199 ? -18.678 -2.061 35.112 1.00 85.31 199 LYS A N 1
ATOM 1550 C CA . LYS A 1 199 ? -18.141 -1.948 36.488 1.00 85.31 199 LYS A CA 1
ATOM 1551 C C . LYS A 1 199 ? -18.316 -0.542 37.099 1.00 85.31 199 LYS A C 1
ATOM 1553 O O . LYS A 1 199 ? -19.420 -0.185 37.485 1.00 85.31 199 LYS A O 1
ATOM 1558 N N . ASN A 1 200 ? -17.214 0.209 37.212 1.00 84.00 200 ASN A N 1
ATOM 1559 C CA . ASN A 1 200 ? -17.121 1.533 37.832 1.00 84.00 200 ASN A CA 1
ATOM 1560 C C . ASN A 1 200 ? -17.074 2.667 36.794 1.00 84.00 200 ASN A C 1
ATOM 1562 O O . ASN A 1 200 ? -16.853 3.818 37.166 1.00 84.00 200 ASN A O 1
ATOM 1566 N N . LEU A 1 201 ? -17.189 2.346 35.503 1.00 83.94 201 LEU A N 1
ATOM 1567 C CA . LEU A 1 201 ? -17.296 3.353 34.459 1.00 83.94 201 LEU A CA 1
ATOM 1568 C C . LEU A 1 201 ? -18.678 4.018 34.568 1.00 83.94 201 LEU A C 1
ATOM 1570 O O . LEU A 1 201 ? -19.655 3.299 34.811 1.00 83.94 201 LEU A O 1
ATOM 1574 N N . PRO A 1 202 ? -18.775 5.350 34.400 1.00 88.00 202 PRO A N 1
ATOM 1575 C CA . PRO A 1 202 ? -20.059 6.005 34.206 1.00 88.00 202 PRO A CA 1
ATOM 1576 C C . PRO A 1 202 ? -20.859 5.293 33.118 1.00 88.00 202 PRO A C 1
ATOM 1578 O O . PRO A 1 202 ? -20.300 4.880 32.100 1.00 88.00 202 PRO A O 1
ATOM 1581 N N . GLU A 1 203 ? -22.151 5.127 33.370 1.00 88.81 203 GLU A N 1
ATOM 1582 C CA . GLU A 1 203 ? -23.071 4.584 32.382 1.00 88.81 203 GLU A CA 1
ATOM 1583 C C . GLU A 1 203 ? -23.100 5.500 31.158 1.00 88.81 203 GLU A C 1
ATOM 1585 O O . GLU A 1 203 ? -23.079 6.727 31.285 1.00 88.81 203 GLU A O 1
ATOM 1590 N N . PHE A 1 204 ? -23.107 4.893 29.977 1.00 90.75 204 PHE A N 1
ATOM 1591 C CA . PHE A 1 204 ? -23.246 5.600 28.714 1.00 90.75 204 PHE A CA 1
ATOM 1592 C C . PHE A 1 204 ? -24.330 4.925 27.883 1.00 90.75 204 PHE A C 1
ATOM 1594 O O . PHE A 1 204 ? -24.477 3.702 27.917 1.00 90.75 204 PHE A O 1
ATOM 1601 N N . THR A 1 205 ? -25.079 5.729 27.138 1.00 89.94 205 THR A N 1
ATOM 1602 C CA . THR A 1 205 ? -26.281 5.291 26.426 1.00 89.94 205 THR A CA 1
ATOM 1603 C C . THR A 1 205 ? -26.147 5.614 24.945 1.00 89.94 205 THR A C 1
ATOM 1605 O O . THR A 1 205 ? -25.679 6.694 24.583 1.00 89.94 205 THR A O 1
ATOM 1608 N N . LEU A 1 206 ? -26.544 4.674 24.090 1.00 89.62 206 LEU A N 1
ATOM 1609 C CA . LEU A 1 206 ? -26.652 4.857 22.645 1.00 89.62 206 LEU A CA 1
ATOM 1610 C C . LEU A 1 206 ? -28.127 4.830 22.255 1.00 89.62 206 LEU A C 1
ATOM 1612 O O . LEU A 1 206 ? -28.816 3.869 22.581 1.00 89.62 206 LEU A O 1
ATOM 1616 N N . ASN A 1 207 ? -28.594 5.851 21.543 1.00 90.81 207 ASN A N 1
ATOM 1617 C CA . ASN A 1 207 ? -29.931 5.865 20.954 1.00 90.81 207 ASN A CA 1
ATOM 1618 C C . ASN A 1 207 ? -29.807 5.479 19.482 1.00 90.81 207 ASN A C 1
ATOM 1620 O O . ASN A 1 207 ? -28.993 6.059 18.766 1.00 90.81 207 ASN A O 1
ATOM 1624 N N . LEU A 1 208 ? -30.561 4.466 19.066 1.00 89.62 208 LEU A N 1
ATOM 1625 C CA . LEU A 1 208 ? -30.503 3.891 17.730 1.00 89.62 208 LEU A CA 1
ATOM 1626 C C . LEU A 1 208 ? -31.903 3.882 17.124 1.00 89.62 208 LEU A C 1
ATOM 1628 O O . LEU A 1 208 ? -32.802 3.205 17.634 1.00 89.62 208 LEU A O 1
ATOM 1632 N N . SER A 1 209 ? -32.070 4.579 16.004 1.00 91.50 209 SER A N 1
ATOM 1633 C CA . SER A 1 209 ? -33.320 4.546 15.247 1.00 91.50 209 SER A CA 1
ATOM 1634 C C . SER A 1 209 ? -33.498 3.210 14.521 1.00 91.50 209 SER A C 1
ATOM 1636 O O . SER A 1 209 ? -32.532 2.526 14.158 1.00 91.50 209 SER A O 1
ATOM 1638 N N . ALA A 1 210 ? -34.749 2.835 14.239 1.00 88.88 210 ALA A N 1
ATOM 1639 C CA . ALA A 1 210 ? -35.045 1.608 13.493 1.00 88.88 210 ALA A CA 1
ATOM 1640 C C . ALA A 1 210 ? -34.359 1.587 12.112 1.00 88.88 210 ALA A C 1
ATOM 1642 O O . ALA A 1 210 ? -33.857 0.548 11.678 1.00 88.88 210 ALA A O 1
ATOM 1643 N N . SER A 1 211 ? -34.278 2.741 11.441 1.00 89.81 211 SER A N 1
ATOM 1644 C CA . SER A 1 211 ? -33.582 2.892 10.161 1.00 89.81 211 SER A CA 1
ATOM 1645 C C . SER A 1 211 ? -32.082 2.630 10.259 1.00 89.81 211 SER A C 1
ATOM 1647 O O . SER A 1 211 ? -31.543 1.947 9.390 1.00 89.81 211 SER A O 1
ATOM 1649 N N . GLU A 1 212 ? -31.406 3.129 11.296 1.00 88.06 212 GLU A N 1
ATOM 1650 C CA . GLU A 1 212 ? -29.962 2.929 11.476 1.00 88.06 212 GLU A CA 1
ATOM 1651 C C . GLU A 1 212 ? -29.636 1.466 11.764 1.00 88.06 212 GLU A C 1
ATOM 1653 O O . GLU A 1 212 ? -28.728 0.902 11.148 1.00 88.06 212 GLU A O 1
ATOM 1658 N N . ILE A 1 213 ? -30.413 0.825 12.644 1.00 90.06 213 ILE A N 1
ATOM 1659 C CA . ILE A 1 213 ? -30.241 -0.595 12.969 1.00 90.06 213 ILE A CA 1
ATOM 1660 C C . ILE A 1 213 ? -30.363 -1.434 11.697 1.00 90.06 213 ILE A C 1
ATOM 1662 O O . ILE A 1 213 ? -29.481 -2.240 11.399 1.00 90.06 213 ILE A O 1
ATOM 1666 N N . LEU A 1 214 ? -31.427 -1.221 10.920 1.00 89.75 214 LEU A N 1
ATOM 1667 C CA . LEU A 1 214 ? -31.639 -1.941 9.669 1.00 89.75 214 LEU A CA 1
ATOM 1668 C C . LEU A 1 214 ? -30.519 -1.653 8.662 1.00 89.75 214 LEU A C 1
ATOM 1670 O O . LEU A 1 214 ? -29.962 -2.581 8.086 1.00 89.75 214 LEU A O 1
ATOM 1674 N N . PHE A 1 215 ? -30.122 -0.396 8.478 1.00 86.56 215 PHE A N 1
ATOM 1675 C CA . PHE A 1 215 ? -29.118 -0.035 7.480 1.00 86.56 215 PHE A CA 1
ATOM 1676 C C . PHE A 1 215 ? -27.735 -0.650 7.752 1.00 86.56 215 PHE A C 1
ATOM 1678 O O . PHE A 1 215 ? -27.072 -1.122 6.821 1.00 86.56 215 PHE A O 1
ATOM 1685 N N . TYR A 1 216 ? -27.290 -0.653 9.012 1.00 85.19 216 TYR A N 1
ATOM 1686 C CA . TYR A 1 216 ? -25.964 -1.157 9.376 1.00 85.19 216 TYR A CA 1
ATOM 1687 C C . TYR A 1 216 ? -25.931 -2.667 9.629 1.00 85.19 216 TYR A C 1
ATOM 1689 O O . TYR A 1 216 ? -24.901 -3.288 9.358 1.00 85.19 216 TYR A O 1
ATOM 1697 N N . GLN A 1 217 ? -27.031 -3.267 10.099 1.00 89.50 217 GLN A N 1
ATOM 1698 C CA . GLN A 1 217 ? -27.068 -4.690 10.446 1.00 89.50 217 GLN A CA 1
ATOM 1699 C C . GLN A 1 217 ? -27.648 -5.581 9.339 1.00 89.50 217 GLN A C 1
ATOM 1701 O O . GLN A 1 217 ? -27.144 -6.687 9.136 1.00 89.50 217 GLN A O 1
ATOM 1706 N N . ASP A 1 218 ? -28.678 -5.126 8.617 1.00 88.88 218 ASP A N 1
ATOM 1707 C CA . ASP A 1 218 ? -29.354 -5.907 7.573 1.00 88.88 218 ASP A CA 1
ATOM 1708 C C . ASP A 1 218 ? -29.909 -5.017 6.445 1.00 88.88 218 ASP A C 1
ATOM 1710 O O . ASP A 1 218 ? -31.076 -4.604 6.423 1.00 88.88 218 ASP A O 1
ATOM 1714 N N . ARG A 1 219 ? -29.063 -4.770 5.438 1.00 86.69 219 ARG A N 1
ATOM 1715 C CA . ARG A 1 219 ? -29.444 -3.966 4.269 1.00 86.69 219 ARG A CA 1
ATOM 1716 C C . ARG A 1 219 ? -30.603 -4.556 3.468 1.00 86.69 219 ARG A C 1
ATOM 1718 O O . ARG A 1 219 ? -31.295 -3.796 2.795 1.00 86.69 219 ARG A O 1
ATOM 1725 N N . GLN A 1 220 ? -30.825 -5.871 3.506 1.00 86.81 220 GLN A N 1
ATOM 1726 C CA . GLN A 1 220 ? -31.952 -6.471 2.790 1.00 86.81 220 GLN A CA 1
ATOM 1727 C C . GLN A 1 220 ? -33.267 -6.144 3.495 1.00 86.81 220 GLN A C 1
ATOM 1729 O O . GLN A 1 220 ? -34.214 -5.714 2.838 1.00 86.81 220 GLN A O 1
ATOM 1734 N N . ALA A 1 221 ? -33.305 -6.273 4.822 1.00 86.19 221 ALA A N 1
ATOM 1735 C CA . ALA A 1 221 ? -34.461 -5.883 5.621 1.00 86.19 221 ALA A CA 1
ATOM 1736 C C . ALA A 1 221 ? -34.757 -4.376 5.509 1.00 86.19 221 ALA A C 1
ATOM 1738 O O . ALA A 1 221 ? -35.919 -3.990 5.396 1.00 86.19 221 ALA A O 1
ATOM 1739 N N . TYR A 1 222 ? -33.720 -3.530 5.450 1.00 89.62 222 TYR A N 1
ATOM 1740 C CA . TYR A 1 222 ? -33.874 -2.091 5.205 1.00 89.62 222 TYR A CA 1
ATOM 1741 C C . TYR A 1 222 ? -34.600 -1.793 3.881 1.00 89.62 222 TYR A C 1
ATOM 1743 O O . TYR A 1 222 ? -35.566 -1.031 3.853 1.00 89.62 222 TYR A O 1
ATOM 1751 N N . VAL A 1 223 ? -34.172 -2.424 2.780 1.00 87.69 223 VAL A N 1
ATOM 1752 C CA . VAL A 1 223 ? -34.802 -2.239 1.460 1.00 87.69 223 VAL A CA 1
ATOM 1753 C C . VAL A 1 223 ? -36.244 -2.749 1.455 1.00 87.69 223 VAL A C 1
ATOM 1755 O O . VAL A 1 223 ? -37.118 -2.066 0.930 1.00 87.69 223 VAL A O 1
ATOM 1758 N N . GLN A 1 224 ? -36.515 -3.897 2.080 1.00 88.38 224 GLN A N 1
ATOM 1759 C CA . GLN A 1 224 ? -37.875 -4.441 2.184 1.00 88.38 224 GLN A CA 1
ATOM 1760 C C . GLN A 1 224 ? -38.809 -3.523 2.979 1.00 88.38 224 GLN A C 1
ATOM 1762 O O . GLN A 1 224 ? -39.947 -3.302 2.565 1.00 88.38 224 GLN A O 1
ATOM 1767 N N . ALA A 1 225 ? -38.332 -2.958 4.092 1.00 87.31 225 ALA A N 1
ATOM 1768 C CA . ALA A 1 225 ? -39.094 -1.986 4.869 1.00 87.31 225 ALA A CA 1
ATOM 1769 C C . ALA A 1 225 ? -39.424 -0.747 4.023 1.00 87.31 225 ALA A C 1
ATOM 1771 O O . ALA A 1 225 ? -40.577 -0.329 3.980 1.00 87.31 225 ALA A O 1
ATOM 1772 N N . LEU A 1 226 ? -38.452 -0.212 3.274 1.00 87.75 226 LEU A N 1
ATOM 1773 C CA . LEU A 1 226 ? -38.694 0.901 2.351 1.00 87.75 226 LEU A CA 1
ATOM 1774 C C . LEU A 1 226 ? -39.692 0.552 1.244 1.00 87.75 226 LEU A C 1
ATOM 1776 O O . LEU A 1 226 ? -40.542 1.371 0.911 1.00 87.75 226 LEU A O 1
ATOM 1780 N N . GLU A 1 227 ? -39.606 -0.638 0.651 1.00 86.62 227 GLU A N 1
ATOM 1781 C CA . GLU A 1 227 ? -40.560 -1.079 -0.373 1.00 86.62 227 GLU A CA 1
ATOM 1782 C C . GLU A 1 227 ? -41.985 -1.187 0.166 1.00 86.62 227 GLU A C 1
ATOM 1784 O O . GLU A 1 227 ? -42.926 -0.795 -0.522 1.00 86.62 227 GLU A O 1
ATOM 1789 N N . PHE A 1 228 ? -42.146 -1.656 1.402 1.00 84.56 228 PHE A N 1
ATOM 1790 C CA . PHE A 1 228 ? -43.448 -1.729 2.054 1.00 84.56 228 PHE A CA 1
ATOM 1791 C C . PHE A 1 228 ? -44.012 -0.334 2.367 1.00 84.56 228 PHE A C 1
ATOM 1793 O O . PHE A 1 228 ? -45.181 -0.064 2.097 1.00 84.56 228 PHE A O 1
ATOM 1800 N N . LEU A 1 229 ? -43.164 0.573 2.860 1.00 83.75 229 LEU A N 1
ATOM 1801 C CA . LEU A 1 229 ? -43.541 1.942 3.224 1.00 83.75 229 LEU A CA 1
ATOM 1802 C C . LEU A 1 229 ? -43.784 2.858 2.013 1.00 83.75 229 LEU A C 1
ATOM 1804 O O . LEU A 1 229 ? -44.491 3.847 2.146 1.00 83.75 229 LEU A O 1
ATOM 1808 N N . LYS A 1 230 ? -43.288 2.527 0.809 1.00 73.00 230 LYS A N 1
ATOM 1809 C CA . LYS A 1 230 ? -43.636 3.244 -0.443 1.00 73.00 230 LYS A CA 1
ATOM 1810 C C . LYS A 1 230 ? -45.136 3.220 -0.763 1.00 73.00 230 LYS A C 1
ATOM 1812 O O . LYS A 1 230 ? -45.589 4.006 -1.592 1.00 73.00 230 LYS A O 1
ATOM 1817 N N . HIS A 1 231 ? -45.882 2.291 -0.168 1.00 61.50 231 HIS A N 1
ATOM 1818 C CA . HIS A 1 231 ? -47.332 2.187 -0.306 1.00 61.50 231 HIS A CA 1
ATOM 1819 C C . HIS A 1 231 ? -48.106 2.923 0.803 1.00 61.50 231 HIS A C 1
ATOM 1821 O O . HIS A 1 231 ? -49.334 2.973 0.736 1.00 61.50 231 HIS A O 1
ATOM 1827 N N . GLU A 1 232 ? -47.414 3.500 1.790 1.00 58.12 232 GLU A N 1
ATOM 1828 C CA . GLU A 1 232 ? -47.974 4.417 2.785 1.00 58.12 232 GLU A CA 1
ATOM 1829 C C . GLU A 1 232 ? -47.688 5.872 2.376 1.00 58.12 232 GLU A C 1
ATOM 1831 O O . GLU A 1 232 ? -46.592 6.205 1.926 1.00 58.12 232 GLU A O 1
ATOM 1836 N N . ASP A 1 233 ? -48.687 6.751 2.513 1.00 55.72 233 ASP A N 1
ATOM 1837 C CA . ASP A 1 233 ? -48.562 8.184 2.217 1.00 55.72 233 ASP A CA 1
ATOM 1838 C C . ASP A 1 233 ? -47.635 8.861 3.243 1.00 55.72 233 ASP A C 1
ATOM 1840 O O . ASP A 1 233 ? -48.074 9.369 4.278 1.00 55.72 233 ASP A O 1
ATOM 1844 N N . ILE A 1 234 ? -46.334 8.874 2.962 1.00 57.25 234 ILE A N 1
ATOM 1845 C CA . ILE A 1 234 ? -45.364 9.698 3.686 1.00 57.25 234 ILE A CA 1
ATOM 1846 C C . ILE A 1 234 ? -45.485 11.132 3.136 1.00 57.25 234 ILE A C 1
ATOM 1848 O O . ILE A 1 234 ? -45.370 11.318 1.920 1.00 57.25 234 ILE A O 1
ATOM 1852 N N . PRO A 1 235 ? -45.727 12.162 3.973 1.00 51.28 235 PRO A N 1
ATOM 1853 C CA . PRO A 1 235 ? -45.741 13.541 3.500 1.00 51.28 235 PRO A CA 1
ATOM 1854 C C . PRO A 1 235 ? -44.377 13.893 2.880 1.00 51.28 235 PRO A C 1
ATOM 1856 O O . PRO A 1 235 ? -43.344 13.515 3.437 1.00 51.28 235 PRO A O 1
ATOM 1859 N N . PRO A 1 236 ? -44.354 14.584 1.727 1.00 49.88 236 PRO A N 1
ATOM 1860 C CA . PRO A 1 236 ? -43.118 14.847 1.004 1.00 49.88 236 PRO A CA 1
ATOM 1861 C C . PRO A 1 236 ? -42.133 15.675 1.849 1.00 49.88 236 PRO A C 1
ATOM 1863 O O . PRO A 1 236 ? -42.571 16.521 2.640 1.00 49.88 236 PRO A O 1
ATOM 1866 N N . PRO A 1 237 ? -40.813 15.466 1.676 1.00 46.41 237 PRO A N 1
ATOM 1867 C CA . PRO A 1 237 ? -39.795 16.332 2.258 1.00 46.41 237 PRO A CA 1
ATOM 1868 C C . PRO A 1 237 ? -40.007 17.770 1.773 1.00 46.41 237 PRO A C 1
ATOM 1870 O O . PRO A 1 237 ? -40.324 17.991 0.607 1.00 46.41 237 PRO A O 1
ATOM 1873 N N . ILE A 1 238 ? -39.843 18.743 2.667 1.00 44.59 238 ILE A N 1
ATOM 1874 C CA . ILE A 1 238 ? -39.856 20.165 2.310 1.00 44.59 238 ILE A CA 1
ATOM 1875 C C . ILE A 1 238 ? -38.594 20.440 1.478 1.00 44.59 238 ILE A C 1
ATOM 1877 O O . ILE A 1 238 ? -37.496 20.125 1.927 1.00 44.59 238 ILE A O 1
ATOM 1881 N N . ASP A 1 239 ? -38.787 20.984 0.274 1.00 41.12 239 ASP A N 1
ATOM 1882 C CA . ASP A 1 239 ? -37.786 21.168 -0.785 1.00 41.12 239 ASP A CA 1
ATOM 1883 C C . ASP A 1 239 ? -36.469 21.825 -0.308 1.00 41.12 239 ASP A C 1
ATOM 1885 O O . ASP A 1 239 ? -36.452 22.984 0.118 1.00 41.12 239 ASP A O 1
ATOM 1889 N N . GLU A 1 240 ? -35.344 21.114 -0.454 1.00 38.53 240 GLU A N 1
ATOM 1890 C CA . GLU A 1 240 ? -33.994 21.689 -0.405 1.00 38.53 240 GLU A CA 1
ATOM 1891 C C . GLU A 1 240 ? -33.562 22.146 -1.811 1.00 38.53 240 GLU A C 1
ATOM 1893 O O . GLU A 1 240 ? -33.246 21.348 -2.684 1.00 38.53 240 GLU A O 1
ATOM 1898 N N . ILE A 1 241 ? -33.630 23.467 -1.993 1.00 33.94 241 ILE A N 1
ATOM 1899 C CA . ILE A 1 241 ? -32.734 24.383 -2.724 1.00 33.94 241 ILE A CA 1
ATOM 1900 C C . ILE A 1 241 ? -31.862 23.771 -3.846 1.00 33.94 241 ILE A C 1
ATOM 1902 O O . ILE A 1 241 ? -30.839 23.136 -3.593 1.00 33.94 241 ILE A O 1
ATOM 1906 N N . ASP A 1 242 ? -32.229 24.135 -5.082 1.00 34.12 242 ASP A N 1
ATOM 1907 C CA . ASP A 1 242 ? -31.425 24.105 -6.314 1.00 34.12 242 ASP A CA 1
ATOM 1908 C C . ASP A 1 242 ? -30.010 24.670 -6.092 1.00 34.12 242 ASP A C 1
ATOM 1910 O O . ASP A 1 242 ? -29.850 25.837 -5.712 1.00 34.12 242 ASP A O 1
ATOM 1914 N N . ILE A 1 243 ? -28.983 23.873 -6.398 1.00 32.31 243 ILE A N 1
ATOM 1915 C CA . ILE A 1 243 ? -27.629 24.374 -6.644 1.00 32.31 243 ILE A CA 1
ATOM 1916 C C . ILE A 1 243 ? -27.323 24.178 -8.128 1.00 32.31 243 ILE A C 1
ATOM 1918 O O . ILE A 1 243 ? -27.202 23.063 -8.622 1.00 32.31 243 ILE A O 1
ATOM 1922 N N . ASP A 1 244 ? -27.238 25.337 -8.768 1.00 31.06 244 ASP A N 1
ATOM 1923 C CA . ASP A 1 244 ? -26.915 25.673 -10.148 1.00 31.06 244 ASP A CA 1
ATOM 1924 C C . ASP A 1 244 ? -25.693 24.911 -10.700 1.00 31.06 244 ASP A C 1
ATOM 1926 O O . ASP A 1 244 ? -24.581 25.008 -10.171 1.00 31.06 244 ASP A O 1
ATOM 1930 N N . ASP A 1 245 ? -25.911 24.179 -11.795 1.00 34.16 245 ASP A N 1
ATOM 1931 C CA . ASP A 1 245 ? -24.876 23.610 -12.656 1.00 34.16 245 ASP A CA 1
ATOM 1932 C C . ASP A 1 245 ? -24.106 24.755 -13.333 1.00 34.16 245 ASP A C 1
ATOM 1934 O O . ASP A 1 245 ? -24.634 25.428 -14.219 1.00 34.16 245 ASP A O 1
ATOM 1938 N N . THR A 1 246 ? -22.840 24.972 -12.960 1.00 34.69 246 THR A N 1
ATOM 1939 C CA . THR A 1 246 ? -21.949 25.873 -13.710 1.00 34.69 246 THR A CA 1
ATOM 1940 C C . THR A 1 246 ? -20.825 25.106 -14.401 1.00 34.69 246 THR A C 1
ATOM 1942 O O . THR A 1 246 ? -20.109 24.305 -13.803 1.00 34.69 246 THR A O 1
ATOM 1945 N N . GLU A 1 247 ? -20.731 25.386 -15.697 1.00 33.91 247 GLU A N 1
ATOM 1946 C CA . GLU A 1 247 ? -19.918 24.791 -16.754 1.00 33.91 247 GLU A CA 1
ATOM 1947 C C . GLU A 1 247 ? -18.411 24.698 -16.445 1.00 33.91 247 GLU A C 1
ATOM 1949 O O . GLU A 1 247 ? -17.797 25.616 -15.900 1.00 33.91 247 GLU A O 1
ATOM 1954 N N . ALA A 1 248 ? -17.792 23.593 -16.876 1.00 31.09 248 ALA A N 1
ATOM 1955 C CA . ALA A 1 248 ? -16.344 23.421 -16.926 1.00 31.09 248 ALA A CA 1
ATOM 1956 C C . ALA A 1 248 ? -15.804 23.863 -18.300 1.00 31.09 248 ALA A C 1
ATOM 1958 O O . ALA A 1 248 ? -16.150 23.273 -19.323 1.00 31.09 248 ALA A O 1
ATOM 1959 N N . GLU A 1 249 ? -14.937 24.880 -18.321 1.00 32.53 249 GLU A N 1
ATOM 1960 C CA . GLU A 1 249 ? -14.181 25.291 -19.512 1.00 32.53 249 GLU A CA 1
ATOM 1961 C C . GLU A 1 249 ? -12.951 24.388 -19.739 1.00 32.53 249 GLU A C 1
ATOM 1963 O O . GLU A 1 249 ? -12.083 24.241 -18.875 1.00 32.53 249 GLU A O 1
ATOM 1968 N N . GLU A 1 250 ? -12.854 23.820 -20.944 1.00 32.62 250 GLU A N 1
ATOM 1969 C CA . GLU A 1 250 ? -11.659 23.166 -21.487 1.00 32.62 250 GLU A CA 1
ATOM 1970 C C . GLU A 1 250 ? -10.567 24.199 -21.813 1.00 32.62 250 GLU A C 1
ATOM 1972 O O . GLU A 1 250 ? -10.803 25.177 -22.523 1.00 32.62 250 GLU A O 1
ATOM 1977 N N . THR A 1 251 ? -9.329 23.949 -21.375 1.00 31.11 251 THR A N 1
ATOM 1978 C CA . THR A 1 251 ? -8.149 24.715 -21.807 1.00 31.11 251 THR A CA 1
ATOM 1979 C C . THR A 1 251 ? -7.243 23.870 -22.704 1.00 31.11 251 THR A C 1
ATOM 1981 O O . THR A 1 251 ? -6.756 22.806 -22.331 1.00 31.11 251 THR A O 1
ATOM 1984 N N . VAL A 1 252 ? -7.026 24.375 -23.921 1.00 32.78 252 VAL A N 1
ATOM 1985 C CA . VAL A 1 252 ? -6.200 23.795 -24.990 1.00 32.78 252 VAL A CA 1
ATOM 1986 C C . VAL A 1 252 ? -4.734 24.209 -24.808 1.00 32.78 252 VAL A C 1
ATOM 1988 O O . VAL A 1 252 ? -4.445 25.387 -24.604 1.00 32.78 252 VAL A O 1
ATOM 1991 N N . VAL A 1 253 ? -3.795 23.264 -24.940 1.00 31.27 253 VAL A N 1
ATOM 1992 C CA . VAL A 1 253 ? -2.338 23.513 -24.893 1.00 31.27 253 VAL A CA 1
ATOM 1993 C C . VAL A 1 253 ? -1.751 23.452 -26.318 1.00 31.27 253 VAL A C 1
ATOM 1995 O O . VAL A 1 253 ? -2.125 22.552 -27.073 1.00 31.27 253 VAL A O 1
ATOM 1998 N N . PRO A 1 254 ? -0.854 24.373 -26.732 1.00 33.56 254 PRO A N 1
ATOM 1999 C CA . PRO A 1 254 ? -0.358 24.422 -28.106 1.00 33.56 254 PRO A CA 1
ATOM 2000 C C . PRO A 1 254 ? 0.824 23.473 -28.368 1.00 33.56 254 PRO A C 1
ATOM 2002 O O . PRO A 1 254 ? 1.690 23.256 -27.523 1.00 33.56 254 PRO A O 1
ATOM 2005 N N . VAL A 1 255 ? 0.857 22.962 -29.600 1.00 30.25 255 VAL A N 1
ATOM 2006 C CA . VAL A 1 255 ? 1.892 22.102 -30.194 1.00 30.25 255 VAL A CA 1
ATOM 2007 C C . VAL A 1 255 ? 3.106 22.940 -30.615 1.00 30.25 255 VAL A C 1
ATOM 2009 O O . VAL A 1 255 ? 2.951 23.925 -31.336 1.00 30.25 255 VAL A O 1
ATOM 2012 N N . ILE A 1 256 ? 4.313 22.523 -30.218 1.00 31.92 256 ILE A N 1
ATOM 2013 C CA . ILE A 1 256 ? 5.588 23.063 -30.717 1.00 31.92 256 ILE A CA 1
ATOM 2014 C C . ILE A 1 256 ? 6.218 22.020 -31.647 1.00 31.92 256 ILE A C 1
ATOM 2016 O O . ILE A 1 256 ? 6.392 20.863 -31.275 1.00 31.92 256 ILE A O 1
ATOM 2020 N N . VAL A 1 257 ? 6.519 22.449 -32.873 1.00 38.66 257 VAL A N 1
ATOM 2021 C CA . VAL A 1 257 ? 7.206 21.683 -33.920 1.00 38.66 257 VAL A CA 1
ATOM 2022 C C . VAL A 1 257 ? 8.695 22.005 -33.838 1.00 38.66 257 VAL A C 1
ATOM 2024 O O . VAL A 1 257 ? 9.051 23.181 -33.901 1.00 38.66 257 VAL A O 1
ATOM 2027 N N . GLU A 1 258 ? 9.559 20.992 -33.757 1.00 30.25 258 GLU A N 1
ATOM 2028 C CA . GLU A 1 258 ? 11.009 21.180 -33.867 1.00 30.25 258 GLU A CA 1
ATOM 2029 C C . GLU A 1 258 ? 11.623 20.182 -34.863 1.00 30.25 258 GLU A C 1
ATOM 2031 O O . GLU A 1 258 ? 11.225 19.022 -34.963 1.00 30.25 258 GLU A O 1
ATOM 2036 N N . THR A 1 259 ? 12.523 20.710 -35.686 1.00 33.94 259 THR A N 1
ATOM 2037 C CA . THR A 1 259 ? 13.065 20.156 -36.934 1.00 33.94 259 THR A CA 1
ATOM 2038 C C . THR A 1 259 ? 14.297 19.265 -36.728 1.00 33.94 259 THR A C 1
ATOM 2040 O O . THR A 1 259 ? 15.175 19.608 -35.941 1.00 33.94 259 THR A O 1
ATOM 2043 N N . LEU A 1 260 ? 14.396 18.180 -37.510 1.00 36.12 260 LEU A N 1
ATOM 2044 C CA . LEU A 1 260 ? 15.534 17.243 -37.587 1.00 36.12 260 LEU A CA 1
ATOM 2045 C C . LEU A 1 260 ? 16.821 17.858 -38.184 1.00 36.12 260 LEU A C 1
ATOM 2047 O O . LEU A 1 260 ? 16.729 18.569 -39.188 1.00 3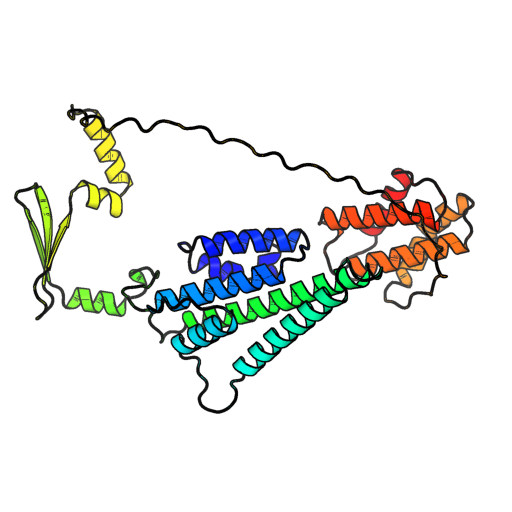6.12 260 LEU A O 1
ATOM 2051 N N . PRO A 1 261 ? 18.012 17.459 -37.690 1.00 36.09 261 PRO A N 1
ATOM 2052 C CA . PRO A 1 261 ? 19.255 17.465 -38.463 1.00 36.09 261 PRO A CA 1
ATOM 2053 C C . PRO A 1 261 ? 19.879 16.062 -38.669 1.00 36.09 261 PRO A C 1
ATOM 2055 O O . PRO A 1 261 ? 19.641 15.133 -37.902 1.00 36.09 261 PRO A O 1
ATOM 2058 N N . GLU A 1 262 ? 20.668 15.959 -39.746 1.00 37.12 262 GLU A N 1
ATOM 2059 C CA . GLU A 1 262 ? 21.223 14.767 -40.425 1.00 37.12 262 GLU A CA 1
ATOM 2060 C C . GLU A 1 262 ? 22.223 13.886 -39.635 1.00 37.12 262 GLU A C 1
ATOM 2062 O O . GLU A 1 262 ? 22.995 14.368 -38.803 1.00 37.12 262 GLU A O 1
ATOM 2067 N N . GLU A 1 263 ? 22.247 12.589 -39.988 1.00 31.31 263 GLU A N 1
ATOM 2068 C CA . GLU A 1 263 ? 23.104 11.504 -39.462 1.00 31.31 263 GLU A CA 1
ATOM 2069 C C . GLU A 1 263 ? 24.586 11.553 -39.916 1.00 31.31 263 GLU A C 1
ATOM 2071 O O . GLU A 1 263 ? 24.870 11.793 -41.093 1.00 31.31 263 GLU A O 1
ATOM 2076 N N . PRO A 1 264 ? 25.547 11.193 -39.034 1.00 37.06 264 PRO A N 1
ATOM 2077 C CA . PRO A 1 264 ? 26.900 10.763 -39.400 1.00 37.06 264 PRO A CA 1
ATOM 2078 C C . PRO A 1 264 ? 27.111 9.227 -39.249 1.00 37.06 264 PRO A C 1
ATOM 2080 O O . PRO A 1 264 ? 26.288 8.542 -38.648 1.00 37.06 264 PRO A O 1
ATOM 2083 N N . PRO A 1 265 ? 28.211 8.657 -39.793 1.00 38.69 265 PRO A N 1
ATOM 2084 C CA . PRO A 1 265 ? 28.255 7.265 -40.258 1.00 38.69 265 PRO A CA 1
ATOM 2085 C C . PRO A 1 265 ? 28.647 6.210 -39.201 1.00 38.69 265 PRO A C 1
ATOM 2087 O O . PRO A 1 265 ? 29.376 6.482 -38.247 1.00 38.69 265 PRO A O 1
ATOM 2090 N N . ILE A 1 266 ? 28.194 4.975 -39.457 1.00 35.22 266 ILE A N 1
ATOM 2091 C CA . ILE A 1 266 ? 28.251 3.759 -38.619 1.00 35.22 266 ILE A CA 1
ATOM 2092 C C . ILE A 1 266 ? 29.687 3.183 -38.484 1.00 35.22 266 ILE A C 1
ATOM 2094 O O . ILE A 1 266 ? 30.377 3.041 -39.499 1.00 35.22 266 ILE A O 1
ATOM 2098 N N . PRO A 1 267 ? 30.155 2.779 -37.279 1.00 38.78 267 PRO A N 1
ATOM 2099 C CA . PRO A 1 267 ? 31.392 2.015 -37.101 1.00 38.78 267 PRO A CA 1
ATOM 2100 C C . PRO A 1 267 ? 31.189 0.489 -37.218 1.00 38.78 267 PRO A C 1
ATOM 2102 O O . PRO A 1 2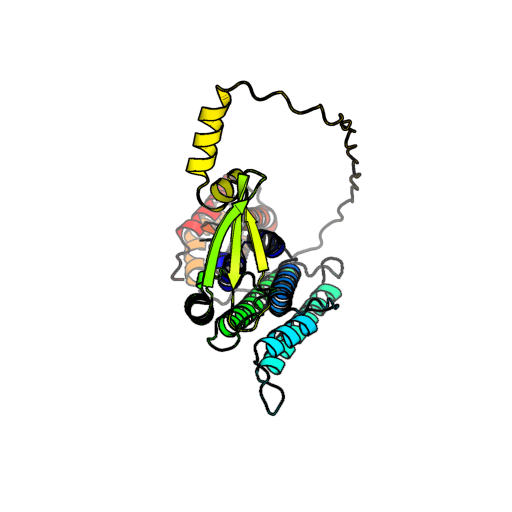67 ? 30.145 -0.056 -36.876 1.00 38.78 267 PRO A O 1
ATOM 2105 N N . ALA A 1 268 ? 32.231 -0.192 -37.706 1.00 36.97 268 ALA A N 1
ATOM 2106 C CA . ALA A 1 268 ? 32.236 -1.585 -38.159 1.00 36.97 268 ALA A CA 1
ATOM 2107 C C . ALA A 1 268 ? 31.913 -2.649 -37.085 1.00 36.97 268 ALA A C 1
ATOM 2109 O O . ALA A 1 268 ? 32.374 -2.570 -35.947 1.00 36.97 268 ALA A O 1
ATOM 2110 N N . ALA A 1 269 ? 31.181 -3.683 -37.517 1.00 38.97 269 ALA A N 1
ATOM 2111 C CA . ALA A 1 269 ? 30.691 -4.810 -36.728 1.00 38.97 269 ALA A CA 1
ATOM 2112 C C . ALA A 1 269 ? 31.796 -5.598 -35.994 1.00 38.97 269 ALA A C 1
ATOM 2114 O O . ALA A 1 269 ? 32.773 -6.053 -36.594 1.00 38.97 269 ALA A O 1
ATOM 2115 N N . THR A 1 270 ? 31.597 -5.819 -34.694 1.00 44.50 270 THR A N 1
ATOM 2116 C CA . THR A 1 270 ? 32.356 -6.767 -33.867 1.00 44.50 270 THR A CA 1
ATOM 2117 C C . THR A 1 270 ? 31.600 -8.089 -33.744 1.00 44.50 270 THR A C 1
ATOM 2119 O O . THR A 1 270 ? 30.408 -8.097 -33.453 1.00 44.50 270 THR A O 1
ATOM 2122 N N . THR A 1 271 ? 32.299 -9.208 -33.943 1.00 43.16 271 THR A N 1
ATOM 2123 C CA . THR A 1 271 ? 31.781 -10.583 -33.805 1.00 43.16 271 THR A CA 1
ATOM 2124 C C . THR A 1 271 ? 31.214 -10.867 -32.401 1.00 43.16 271 THR A C 1
ATOM 2126 O O . THR A 1 271 ? 31.938 -10.635 -31.429 1.00 43.16 271 THR A O 1
ATOM 2129 N N . PRO A 1 272 ? 29.993 -11.424 -32.270 1.00 45.50 272 PRO A N 1
ATOM 2130 C CA . PRO A 1 272 ? 29.407 -11.810 -30.984 1.00 45.50 272 PRO A CA 1
ATOM 2131 C C . PRO A 1 272 ? 30.048 -13.070 -30.385 1.00 45.50 272 PRO A C 1
ATOM 2133 O O . PRO A 1 272 ? 30.340 -14.036 -31.090 1.00 45.50 272 PRO A O 1
ATOM 2136 N N . THR A 1 273 ? 30.198 -13.092 -29.061 1.00 45.38 273 THR A N 1
ATOM 2137 C CA . THR A 1 273 ? 30.545 -14.275 -28.256 1.00 45.38 273 THR A CA 1
ATOM 2138 C C . THR A 1 273 ? 29.388 -14.573 -27.301 1.00 45.38 273 THR A C 1
ATOM 2140 O O . THR A 1 273 ? 29.212 -13.826 -26.342 1.00 45.38 273 THR A O 1
ATOM 2143 N N . GLY A 1 274 ? 28.614 -15.640 -27.544 1.00 53.19 274 GLY A N 1
ATOM 2144 C CA . GLY A 1 274 ? 27.429 -15.977 -26.738 1.00 53.19 274 GLY A CA 1
ATOM 2145 C C . GLY A 1 274 ? 26.792 -17.342 -27.053 1.00 53.19 274 GLY A C 1
ATOM 2146 O O . GLY A 1 274 ? 27.226 -18.058 -27.962 1.00 53.19 274 GLY A O 1
ATOM 2147 N N . ILE A 1 275 ? 25.756 -17.692 -26.278 1.00 53.19 275 ILE A N 1
ATOM 2148 C CA . ILE A 1 275 ? 25.038 -18.991 -26.243 1.00 53.19 275 ILE A CA 1
ATOM 2149 C C . ILE A 1 275 ? 24.349 -19.312 -27.593 1.00 53.19 275 ILE A C 1
ATOM 2151 O O . ILE A 1 275 ? 24.101 -20.470 -27.923 1.00 53.19 275 ILE A O 1
ATOM 2155 N N . TYR A 1 276 ? 24.159 -18.298 -28.443 1.00 59.22 276 TYR A N 1
ATOM 2156 C CA . TYR A 1 276 ? 23.439 -18.375 -29.719 1.00 59.22 276 TYR A CA 1
ATOM 2157 C C . TYR A 1 276 ? 24.306 -18.575 -30.970 1.00 59.22 276 TYR A C 1
ATOM 2159 O O . TYR A 1 276 ? 23.809 -18.459 -32.091 1.00 59.22 276 TYR A O 1
ATOM 2167 N N . THR A 1 277 ? 25.578 -18.956 -30.818 1.00 59.22 277 THR A N 1
ATOM 2168 C CA . THR A 1 277 ? 26.422 -19.386 -31.957 1.00 59.22 277 THR A CA 1
ATOM 2169 C C . THR A 1 277 ? 25.777 -20.507 -32.783 1.00 59.22 277 THR A C 1
ATOM 2171 O O . THR A 1 277 ? 25.964 -20.557 -33.991 1.00 59.22 277 THR A O 1
ATOM 2174 N N . THR A 1 278 ? 24.945 -21.350 -32.166 1.00 64.56 278 THR A N 1
ATOM 2175 C CA . THR A 1 278 ? 24.197 -22.425 -32.845 1.00 64.56 278 THR A CA 1
ATOM 2176 C C . THR A 1 278 ? 22.923 -21.953 -33.564 1.00 64.56 278 THR A C 1
ATOM 2178 O O . THR A 1 278 ? 22.456 -22.632 -34.479 1.00 64.56 278 THR A O 1
ATOM 2181 N N . LEU A 1 279 ? 22.355 -20.798 -33.184 1.00 71.94 279 LEU A N 1
ATOM 2182 C CA . LEU A 1 279 ? 21.232 -20.171 -33.896 1.00 71.94 279 LEU A CA 1
ATOM 2183 C C . LEU A 1 279 ? 21.700 -19.362 -35.105 1.00 71.94 279 LEU A C 1
ATOM 2185 O O . LEU A 1 279 ? 20.937 -19.222 -36.059 1.00 71.94 279 LEU A O 1
ATOM 2189 N N . PHE A 1 280 ? 22.941 -18.871 -35.082 1.00 76.88 280 PHE A N 1
ATOM 2190 C CA . PHE A 1 280 ? 23.543 -18.164 -36.209 1.00 76.88 280 PHE A CA 1
ATOM 2191 C C . PHE A 1 280 ? 23.517 -19.004 -37.485 1.00 76.88 280 PHE A C 1
ATOM 2193 O O . PHE A 1 280 ? 23.005 -18.539 -38.500 1.00 76.88 280 PHE A O 1
ATOM 2200 N N . ASP A 1 281 ? 23.991 -20.251 -37.418 1.00 77.12 281 ASP A N 1
ATOM 2201 C CA . ASP A 1 281 ? 24.051 -21.132 -38.587 1.00 77.12 281 ASP A CA 1
ATOM 2202 C C . ASP A 1 281 ? 22.652 -21.386 -39.171 1.00 77.12 281 ASP A C 1
ATOM 2204 O O . ASP A 1 281 ? 22.454 -21.255 -40.376 1.00 77.12 281 ASP A O 1
ATOM 2208 N N . LYS A 1 282 ? 21.647 -21.630 -38.317 1.00 80.12 282 LYS A N 1
ATOM 2209 C CA . LYS A 1 282 ? 20.252 -21.832 -38.751 1.00 80.12 282 LYS A CA 1
ATOM 2210 C C . LYS A 1 282 ? 19.637 -20.577 -39.369 1.00 80.12 282 LYS A C 1
ATOM 2212 O O . LYS A 1 282 ? 18.972 -20.655 -40.399 1.00 80.12 282 LYS A O 1
ATOM 2217 N N . PHE A 1 283 ? 19.852 -19.415 -38.753 1.00 81.00 283 PHE A N 1
ATOM 2218 C CA . PHE A 1 283 ? 19.335 -18.153 -39.279 1.00 81.00 283 PHE A CA 1
ATOM 2219 C C . PHE A 1 283 ? 20.009 -17.789 -40.607 1.00 81.00 283 PHE A C 1
ATOM 2221 O O . PHE A 1 283 ? 19.356 -17.304 -41.531 1.00 81.00 283 PHE A O 1
ATOM 2228 N N . ASN A 1 284 ? 21.305 -18.075 -40.737 1.00 81.31 284 ASN A N 1
ATOM 2229 C CA . ASN A 1 284 ? 22.050 -17.871 -41.971 1.00 81.31 284 ASN A CA 1
ATOM 2230 C C . ASN A 1 284 ? 21.611 -18.836 -43.086 1.00 81.31 284 ASN A C 1
ATOM 2232 O O . ASN A 1 284 ? 21.494 -18.418 -44.235 1.00 81.31 284 ASN A O 1
ATOM 2236 N N . GLU A 1 285 ? 21.307 -20.096 -42.767 1.00 81.69 285 GLU A N 1
ATOM 2237 C CA . GLU A 1 285 ? 20.792 -21.070 -43.740 1.00 81.69 285 GLU A CA 1
ATOM 2238 C C . GLU A 1 285 ? 19.389 -20.716 -44.259 1.00 81.69 285 GLU A C 1
ATOM 2240 O O . GLU A 1 285 ? 19.129 -20.872 -45.452 1.00 81.69 285 GLU A O 1
ATOM 2245 N N . GLU A 1 286 ? 18.489 -20.218 -43.404 1.00 81.56 286 GLU A N 1
ATOM 2246 C CA . GLU A 1 286 ? 17.086 -19.984 -43.782 1.00 81.56 286 GLU A CA 1
ATOM 2247 C C . GLU A 1 286 ? 16.813 -18.552 -44.263 1.00 81.56 286 GLU A C 1
ATOM 2249 O O . GLU A 1 286 ? 16.201 -18.349 -45.314 1.00 81.56 286 GLU A O 1
ATOM 2254 N N . ILE A 1 287 ? 17.285 -17.546 -43.522 1.00 82.19 287 ILE A N 1
ATOM 2255 C CA . ILE A 1 287 ? 17.084 -16.126 -43.844 1.00 82.19 287 ILE A CA 1
ATOM 2256 C C . ILE A 1 287 ? 18.283 -15.578 -44.622 1.00 82.19 287 ILE A C 1
ATOM 2258 O O . ILE A 1 287 ? 18.104 -14.896 -45.632 1.00 82.19 287 ILE A O 1
ATOM 2262 N N . GLY A 1 288 ? 19.508 -15.919 -44.213 1.00 82.62 288 GLY A N 1
ATOM 2263 C CA . GLY A 1 288 ? 20.730 -15.463 -44.883 1.00 82.62 288 GLY A CA 1
ATOM 2264 C C . GLY A 1 288 ? 20.820 -15.920 -46.343 1.00 82.62 288 GLY A C 1
ATOM 2265 O O . GLY A 1 288 ? 21.073 -15.102 -47.227 1.00 82.62 288 GLY A O 1
ATOM 2266 N N . ALA A 1 289 ? 20.513 -17.187 -46.635 1.00 82.12 289 ALA A N 1
ATOM 2267 C CA . ALA A 1 289 ? 20.501 -17.714 -48.001 1.00 82.12 289 ALA A CA 1
ATOM 2268 C C . ALA A 1 289 ? 19.465 -17.015 -48.901 1.00 82.12 289 ALA A C 1
ATOM 2270 O O . ALA A 1 289 ? 19.735 -16.764 -50.078 1.00 82.12 289 ALA A O 1
ATOM 2271 N N . ALA A 1 290 ? 18.300 -16.652 -48.351 1.00 82.56 290 ALA A N 1
ATOM 2272 C CA . ALA A 1 290 ? 17.273 -15.907 -49.075 1.00 82.56 290 ALA A CA 1
ATOM 2273 C C . ALA A 1 290 ? 17.723 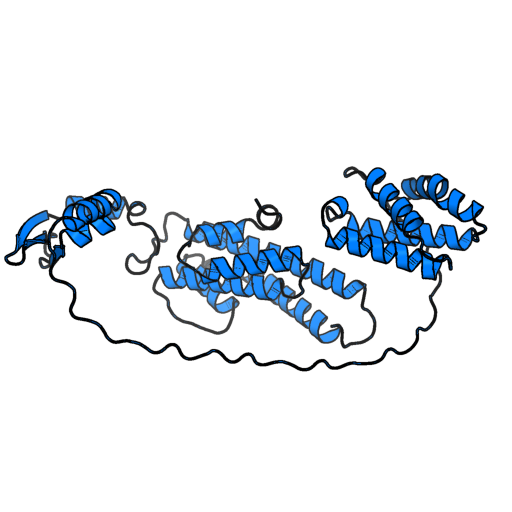-14.470 -49.393 1.00 82.56 290 ALA A C 1
ATOM 2275 O O . ALA A 1 290 ? 17.476 -13.980 -50.495 1.00 82.56 290 ALA A O 1
ATOM 2276 N N . LEU A 1 291 ? 18.426 -13.816 -48.465 1.00 82.56 291 LEU A N 1
ATOM 2277 C CA . LEU A 1 291 ? 19.001 -12.481 -48.656 1.00 82.56 291 LEU A CA 1
ATOM 2278 C C . LEU A 1 291 ? 20.169 -12.492 -49.660 1.00 82.56 291 LEU A C 1
ATOM 2280 O O . LEU A 1 291 ? 20.253 -11.624 -50.528 1.00 82.56 291 LEU A O 1
ATOM 2284 N N . LEU A 1 292 ? 21.022 -13.518 -49.621 1.00 84.50 292 LEU A N 1
ATOM 2285 C CA . LEU A 1 292 ? 22.082 -13.730 -50.614 1.00 84.50 292 LEU A CA 1
ATOM 2286 C C . LEU A 1 292 ? 21.511 -13.963 -52.021 1.00 84.50 292 LEU A C 1
ATOM 2288 O O . LEU A 1 292 ? 22.019 -13.412 -52.997 1.00 84.50 292 LEU A O 1
ATOM 2292 N N . ALA A 1 293 ? 20.422 -14.730 -52.138 1.00 83.06 293 ALA A N 1
ATOM 2293 C CA . ALA A 1 293 ? 19.736 -14.962 -53.411 1.00 83.06 293 ALA A CA 1
ATOM 2294 C C . ALA A 1 293 ? 19.121 -13.681 -54.010 1.00 83.06 293 ALA A C 1
ATOM 2296 O O . ALA A 1 293 ? 18.930 -13.605 -55.224 1.00 83.06 293 ALA A O 1
ATOM 2297 N N . GLN A 1 294 ? 18.859 -12.663 -53.184 1.00 81.25 294 GLN A N 1
ATOM 2298 C CA . GLN A 1 294 ? 18.431 -11.327 -53.616 1.00 81.25 294 GLN A CA 1
ATOM 2299 C C . GLN A 1 294 ? 19.600 -10.423 -54.048 1.00 81.25 294 GLN A C 1
ATOM 2301 O O . GLN A 1 294 ? 19.381 -9.279 -54.438 1.00 81.25 294 GLN A O 1
ATOM 2306 N N . GLY A 1 295 ? 20.837 -10.932 -54.033 1.00 82.12 295 GLY A N 1
ATOM 2307 C CA . GLY A 1 295 ? 22.029 -10.210 -54.482 1.00 82.12 295 GLY A CA 1
ATOM 2308 C C . GLY A 1 295 ? 22.678 -9.333 -53.409 1.00 82.12 295 GLY A C 1
ATOM 2309 O O . GLY A 1 295 ? 23.514 -8.493 -53.742 1.00 82.12 295 GLY A O 1
ATOM 2310 N N . ILE A 1 296 ? 22.315 -9.515 -52.137 1.00 86.12 296 ILE A N 1
ATOM 2311 C CA . ILE A 1 296 ? 22.915 -8.778 -51.022 1.00 86.12 296 ILE A CA 1
ATOM 2312 C C . ILE A 1 296 ? 24.312 -9.333 -50.733 1.00 86.12 296 ILE A C 1
ATOM 2314 O O . ILE A 1 296 ? 24.535 -10.543 -50.751 1.00 86.12 296 ILE A O 1
ATOM 2318 N N . ALA A 1 297 ? 25.270 -8.445 -50.464 1.00 85.12 297 ALA A N 1
ATOM 2319 C CA . ALA A 1 297 ? 26.632 -8.839 -50.130 1.00 85.12 297 ALA A CA 1
ATOM 2320 C C . ALA A 1 297 ? 26.673 -9.676 -48.841 1.00 85.12 297 ALA A C 1
ATOM 2322 O O . ALA A 1 297 ? 26.098 -9.293 -47.822 1.00 85.12 297 ALA A O 1
ATOM 2323 N N . GLU A 1 298 ? 27.429 -10.773 -48.863 1.00 80.81 298 GLU A N 1
ATOM 2324 C CA . GLU A 1 298 ? 27.582 -11.699 -47.733 1.00 80.81 298 GLU A CA 1
ATOM 2325 C C . GLU A 1 298 ? 28.010 -10.998 -46.438 1.00 80.81 298 GLU A C 1
ATOM 2327 O O . GLU A 1 298 ? 27.470 -11.279 -45.372 1.00 80.81 298 GLU A O 1
ATOM 2332 N N . SER A 1 299 ? 28.894 -10.002 -46.525 1.00 79.25 299 SER A N 1
ATOM 2333 C CA . SER A 1 299 ? 29.317 -9.207 -45.367 1.00 79.25 299 SER A CA 1
ATOM 2334 C C . SER A 1 299 ? 28.176 -8.421 -44.709 1.00 79.25 299 SER A C 1
ATOM 2336 O O . SER A 1 299 ? 28.158 -8.283 -43.483 1.00 79.25 299 SER A O 1
ATOM 2338 N N . LYS A 1 300 ? 27.213 -7.924 -45.496 1.00 81.44 300 LYS A N 1
ATOM 2339 C CA . LYS A 1 300 ? 26.029 -7.209 -44.994 1.00 81.44 300 LYS A CA 1
ATOM 2340 C C . LYS A 1 300 ? 25.031 -8.172 -44.369 1.00 81.44 300 LYS A C 1
ATOM 2342 O O . LYS A 1 300 ? 24.533 -7.898 -43.284 1.00 81.44 300 LYS A O 1
ATOM 2347 N N . VAL A 1 301 ? 24.813 -9.325 -45.006 1.00 81.94 301 VAL A N 1
ATOM 2348 C CA . VAL A 1 301 ? 23.967 -10.396 -44.462 1.00 81.94 301 VAL A CA 1
ATOM 2349 C C . VAL A 1 301 ? 24.505 -10.848 -43.107 1.00 81.94 301 VAL A C 1
ATOM 2351 O O . VAL A 1 301 ? 23.780 -10.807 -42.125 1.00 81.94 301 VAL A O 1
ATOM 2354 N N . VAL A 1 302 ? 25.793 -11.170 -43.005 1.00 79.12 302 VAL A N 1
ATOM 2355 C CA . VAL A 1 302 ? 26.413 -11.594 -41.739 1.00 79.12 302 VAL A CA 1
ATOM 2356 C C . VAL A 1 302 ? 26.302 -10.514 -40.653 1.00 79.12 302 VAL A C 1
ATOM 2358 O O . VAL A 1 302 ? 25.962 -10.827 -39.513 1.00 79.12 302 VAL A O 1
ATOM 2361 N N . SER A 1 303 ? 26.526 -9.241 -40.997 1.00 78.75 303 SER A N 1
ATOM 2362 C CA . SER A 1 303 ? 26.399 -8.125 -40.045 1.00 78.75 303 SER A CA 1
ATOM 2363 C C . SER A 1 303 ? 24.962 -7.958 -39.542 1.00 78.75 303 SER A C 1
ATOM 2365 O O . SER A 1 303 ? 24.746 -7.807 -38.341 1.00 78.75 303 SER A O 1
ATOM 2367 N N . PHE A 1 304 ? 23.983 -8.065 -40.442 1.00 84.75 304 PHE A N 1
ATOM 2368 C CA . PHE A 1 304 ? 22.560 -8.036 -40.117 1.00 84.75 304 PHE A CA 1
ATOM 2369 C C . PHE A 1 304 ? 22.161 -9.182 -39.182 1.00 84.75 304 PHE A C 1
ATOM 2371 O O . PHE A 1 304 ? 21.498 -8.958 -38.174 1.00 84.75 304 PHE A O 1
ATOM 2378 N N . ILE A 1 305 ? 22.604 -10.409 -39.471 1.00 81.81 305 ILE A N 1
ATOM 2379 C CA . ILE A 1 305 ? 22.317 -11.576 -38.629 1.00 81.81 305 ILE A CA 1
ATOM 2380 C C . ILE A 1 305 ? 22.881 -11.375 -37.220 1.00 81.81 305 ILE A C 1
ATOM 2382 O O . ILE A 1 305 ? 22.188 -11.621 -36.233 1.00 81.81 305 ILE A O 1
ATOM 2386 N N . HIS A 1 306 ? 24.126 -10.906 -37.117 1.00 78.69 306 HIS A N 1
ATOM 2387 C CA . HIS A 1 306 ? 24.749 -10.633 -35.826 1.00 78.69 306 HIS A CA 1
ATOM 2388 C C . HIS A 1 306 ? 24.012 -9.551 -35.044 1.00 78.69 306 HIS A C 1
ATOM 2390 O O . HIS A 1 306 ? 23.753 -9.745 -33.859 1.00 78.69 306 HIS A O 1
ATOM 2396 N N . PHE A 1 307 ? 23.630 -8.459 -35.703 1.00 82.38 307 PHE A N 1
ATOM 2397 C CA . PHE A 1 307 ? 22.830 -7.410 -35.084 1.00 82.38 307 PHE A CA 1
ATOM 2398 C C . PHE A 1 307 ? 21.486 -7.947 -34.579 1.00 82.38 307 PHE A C 1
ATOM 2400 O O . PHE A 1 307 ? 21.092 -7.667 -33.450 1.00 82.38 307 PHE A O 1
ATOM 2407 N N . MET A 1 308 ? 20.796 -8.761 -35.380 1.00 81.94 308 MET A N 1
ATOM 2408 C CA . MET A 1 308 ? 19.487 -9.299 -35.016 1.00 81.94 308 MET A CA 1
ATOM 2409 C C . MET A 1 308 ? 19.550 -10.277 -33.841 1.00 81.94 308 MET A C 1
ATOM 2411 O O . MET A 1 308 ? 18.716 -10.201 -32.940 1.00 81.94 308 MET A O 1
ATOM 2415 N N . LEU A 1 309 ? 20.538 -11.174 -33.831 1.00 78.00 309 LEU A N 1
ATOM 2416 C CA . LEU A 1 309 ? 20.733 -12.115 -32.727 1.00 78.00 309 LEU A CA 1
ATOM 2417 C C . LEU A 1 309 ? 21.111 -11.391 -31.436 1.00 78.00 309 LEU A C 1
ATOM 2419 O O . LEU A 1 309 ? 20.524 -11.687 -30.399 1.00 78.00 309 LEU A O 1
ATOM 2423 N N . ASP A 1 310 ? 22.007 -10.404 -31.515 1.00 76.12 310 ASP A N 1
ATOM 2424 C CA . ASP A 1 310 ? 22.358 -9.557 -30.375 1.00 76.12 310 ASP A CA 1
ATOM 2425 C C . ASP A 1 310 ? 21.113 -8.841 -29.839 1.00 76.12 310 ASP A C 1
ATOM 2427 O O . ASP A 1 310 ? 20.771 -8.969 -28.665 1.00 76.12 310 ASP A O 1
ATOM 2431 N N . LYS A 1 311 ? 20.339 -8.172 -30.700 1.00 74.69 311 LYS A N 1
ATOM 2432 C CA . LYS A 1 311 ? 19.119 -7.468 -30.280 1.00 74.69 311 LYS A CA 1
ATOM 2433 C C . LYS A 1 311 ? 18.104 -8.375 -29.611 1.00 74.69 311 LYS A C 1
ATOM 2435 O O . LYS A 1 311 ? 17.471 -7.963 -28.643 1.00 74.69 311 LYS A O 1
ATOM 2440 N N . ILE A 1 312 ? 17.939 -9.594 -30.101 1.00 73.50 312 ILE A N 1
ATOM 2441 C CA . ILE A 1 312 ? 16.936 -10.502 -29.558 1.00 73.50 312 ILE A CA 1
ATOM 2442 C C . ILE A 1 312 ? 17.412 -11.159 -28.269 1.00 73.50 312 ILE A C 1
ATOM 2444 O O . ILE A 1 312 ? 16.605 -11.297 -27.355 1.00 73.50 312 ILE A O 1
ATOM 2448 N N . GLU A 1 313 ? 18.705 -11.448 -28.126 1.00 70.06 313 GLU A N 1
ATOM 2449 C CA . GLU A 1 313 ? 19.302 -11.878 -26.856 1.00 70.06 313 GLU A CA 1
ATOM 2450 C C . GLU A 1 313 ? 19.000 -10.879 -25.724 1.00 70.06 313 GLU A C 1
ATOM 2452 O O . GLU A 1 313 ? 18.600 -11.276 -24.628 1.00 70.06 313 GLU A O 1
ATOM 2457 N N . HIS A 1 314 ? 19.030 -9.575 -26.017 1.00 63.19 314 HIS A N 1
ATOM 2458 C CA . HIS A 1 314 ? 18.649 -8.519 -25.069 1.00 63.19 314 HIS A CA 1
ATOM 2459 C C . HIS A 1 314 ? 17.150 -8.497 -24.704 1.00 63.19 314 HIS A C 1
ATOM 2461 O O . HIS A 1 314 ? 16.763 -7.859 -23.720 1.00 63.19 314 HIS A O 1
ATOM 2467 N N . HIS A 1 315 ? 16.299 -9.196 -25.458 1.00 64.06 315 HIS A N 1
ATOM 2468 C CA . HIS A 1 315 ? 14.857 -9.286 -25.227 1.00 64.06 315 HIS A CA 1
ATOM 2469 C C . HIS A 1 315 ? 14.400 -10.621 -24.622 1.00 64.06 315 HIS A C 1
ATOM 2471 O O . HIS A 1 315 ? 13.256 -10.695 -24.189 1.00 64.06 315 HIS A O 1
ATOM 2477 N N . ILE A 1 316 ? 15.267 -11.635 -24.510 1.00 60.25 316 ILE A N 1
ATOM 2478 C CA . ILE A 1 316 ? 14.919 -12.993 -24.033 1.00 60.25 316 ILE A CA 1
ATOM 2479 C C . ILE A 1 316 ? 14.534 -13.051 -22.547 1.00 60.25 316 ILE A C 1
ATOM 2481 O O . ILE A 1 316 ? 13.735 -13.890 -22.153 1.00 60.25 316 ILE A O 1
ATOM 2485 N N . VAL A 1 317 ? 15.019 -12.122 -21.716 1.00 51.09 317 VAL A N 1
ATOM 2486 C CA . VAL A 1 317 ? 14.651 -12.042 -20.281 1.00 51.09 317 VAL A CA 1
ATOM 2487 C C . VAL A 1 317 ? 13.195 -11.582 -20.075 1.00 51.09 317 VAL A C 1
ATOM 2489 O O . VAL A 1 317 ? 12.672 -11.573 -18.962 1.00 51.09 317 VAL A O 1
ATOM 2492 N N . VAL A 1 318 ? 12.531 -11.151 -21.144 1.00 54.28 318 VAL A N 1
ATOM 2493 C CA . VAL A 1 318 ? 11.137 -10.721 -21.156 1.00 54.28 318 VAL A CA 1
ATOM 2494 C C . VAL A 1 318 ? 10.394 -11.666 -22.097 1.00 54.28 318 VAL A C 1
ATOM 2496 O O . VAL A 1 318 ? 10.930 -11.980 -23.154 1.00 54.28 318 VAL A O 1
ATOM 2499 N N . ASP A 1 319 ? 9.162 -12.076 -21.773 1.00 66.06 319 ASP A N 1
ATOM 2500 C CA . ASP A 1 319 ? 8.281 -12.790 -22.713 1.00 66.06 319 ASP A CA 1
ATOM 2501 C C . ASP A 1 319 ? 7.886 -11.861 -23.874 1.00 66.06 319 ASP A C 1
ATOM 2503 O O . ASP A 1 319 ? 6.750 -11.413 -24.020 1.00 66.06 319 ASP A O 1
ATOM 2507 N N . TRP A 1 320 ? 8.858 -11.498 -24.708 1.00 73.31 320 TRP A N 1
ATOM 2508 C CA . TRP A 1 320 ? 8.707 -10.530 -25.781 1.00 73.31 320 TRP A CA 1
ATOM 2509 C C . TRP A 1 320 ? 7.675 -11.008 -26.797 1.00 73.31 320 TRP A C 1
ATOM 2511 O O . TRP A 1 320 ? 7.028 -10.181 -27.424 1.00 73.31 320 TRP A O 1
ATOM 2521 N N . LYS A 1 321 ? 7.459 -12.327 -26.887 1.00 72.00 321 LYS A N 1
ATOM 2522 C CA . LYS A 1 321 ? 6.433 -12.969 -27.714 1.00 72.00 321 LYS A CA 1
ATOM 2523 C C . LYS A 1 321 ? 4.999 -12.632 -27.301 1.00 72.00 321 LYS A C 1
ATOM 2525 O O . LYS A 1 321 ? 4.107 -12.742 -28.135 1.00 72.00 321 LYS A O 1
ATOM 2530 N N . THR A 1 322 ? 4.761 -12.268 -26.040 1.00 66.69 322 THR A N 1
ATOM 2531 C CA . THR A 1 322 ? 3.411 -12.024 -25.499 1.00 66.69 322 THR A CA 1
ATOM 2532 C C . THR A 1 322 ? 3.139 -10.548 -25.213 1.00 66.69 322 THR A C 1
ATOM 2534 O O . THR A 1 322 ? 1.997 -10.182 -24.946 1.00 66.69 322 THR A O 1
ATOM 2537 N N . ARG A 1 323 ? 4.162 -9.683 -25.286 1.00 69.12 323 ARG A N 1
ATOM 2538 C CA . ARG A 1 323 ? 4.063 -8.254 -24.956 1.00 69.12 323 ARG A CA 1
ATOM 2539 C C . ARG A 1 323 ? 4.059 -7.375 -26.206 1.00 69.12 323 ARG A C 1
ATOM 2541 O O . ARG A 1 323 ? 5.082 -7.241 -26.878 1.00 69.12 323 ARG A O 1
ATOM 2548 N N . ASP A 1 324 ? 2.950 -6.677 -26.439 1.00 69.75 324 ASP A N 1
ATOM 2549 C CA . ASP A 1 324 ? 2.722 -5.849 -27.635 1.00 69.75 324 ASP A CA 1
ATOM 2550 C C . ASP A 1 324 ? 3.813 -4.793 -27.887 1.00 69.75 324 ASP A C 1
ATOM 2552 O O . ASP A 1 324 ? 4.245 -4.600 -29.022 1.00 69.75 324 ASP A O 1
ATOM 2556 N N . MET A 1 325 ? 4.323 -4.138 -26.837 1.00 66.75 325 MET A N 1
ATOM 2557 C CA . MET A 1 325 ? 5.390 -3.135 -26.982 1.00 66.75 325 MET A CA 1
ATOM 2558 C C . MET A 1 325 ? 6.755 -3.746 -27.308 1.00 66.75 325 MET A C 1
ATOM 2560 O O . MET A 1 325 ? 7.520 -3.147 -28.060 1.00 66.75 325 MET A O 1
ATOM 2564 N N . ALA A 1 326 ? 7.063 -4.933 -26.780 1.00 69.81 326 ALA A N 1
ATOM 2565 C CA . ALA A 1 326 ? 8.313 -5.623 -27.095 1.00 69.81 326 ALA A CA 1
ATOM 2566 C C . ALA A 1 326 ? 8.290 -6.145 -28.541 1.00 69.81 326 ALA A C 1
ATOM 2568 O O . ALA A 1 326 ? 9.254 -5.951 -29.278 1.00 69.81 326 ALA A O 1
ATOM 2569 N N . LEU A 1 327 ? 7.154 -6.699 -28.979 1.00 77.38 327 LEU A N 1
ATOM 2570 C CA . LEU A 1 327 ? 6.912 -7.062 -30.378 1.00 77.38 327 LEU A CA 1
ATOM 2571 C C . LEU A 1 327 ? 7.031 -5.858 -31.315 1.00 77.38 327 LEU A C 1
ATOM 2573 O O . LEU A 1 327 ? 7.686 -5.951 -32.354 1.00 77.38 327 LEU A O 1
ATOM 2577 N N . ALA A 1 328 ? 6.438 -4.720 -30.949 1.00 76.31 328 ALA A N 1
ATOM 2578 C CA . ALA A 1 328 ? 6.540 -3.495 -31.734 1.00 76.31 328 ALA A CA 1
ATOM 2579 C C . ALA A 1 328 ? 7.990 -2.996 -31.825 1.00 76.31 328 ALA A C 1
ATOM 2581 O O . ALA A 1 328 ? 8.448 -2.665 -32.917 1.00 76.31 328 ALA A O 1
ATOM 2582 N N . ALA A 1 329 ? 8.735 -3.004 -30.715 1.00 74.62 329 ALA A N 1
ATOM 2583 C CA . ALA A 1 329 ? 10.137 -2.591 -30.684 1.00 74.62 329 ALA A CA 1
ATOM 2584 C C . ALA A 1 329 ? 11.040 -3.505 -31.533 1.00 74.62 329 ALA A C 1
ATOM 2586 O O . ALA A 1 329 ? 11.867 -3.010 -32.302 1.00 74.62 329 ALA A O 1
ATOM 2587 N N . ILE A 1 330 ? 10.845 -4.828 -31.468 1.00 82.44 330 ILE A N 1
ATOM 2588 C CA . ILE A 1 330 ? 11.585 -5.791 -32.300 1.00 82.44 330 ILE A CA 1
ATOM 2589 C C . ILE A 1 330 ? 11.225 -5.602 -33.775 1.00 82.44 330 ILE A C 1
ATOM 2591 O O . ILE A 1 330 ? 12.114 -5.551 -34.620 1.00 82.44 330 ILE A O 1
ATOM 2595 N N . LYS A 1 331 ? 9.940 -5.416 -34.101 1.00 84.50 331 LYS A N 1
ATOM 2596 C CA . LYS A 1 331 ? 9.489 -5.163 -35.477 1.00 84.50 331 LYS A CA 1
ATOM 2597 C C . LYS A 1 331 ? 10.100 -3.885 -36.060 1.00 84.50 331 LYS A C 1
ATOM 2599 O O . LYS A 1 331 ? 10.530 -3.888 -37.212 1.00 84.50 331 LYS A O 1
ATOM 2604 N N . ILE A 1 332 ? 10.153 -2.810 -35.272 1.00 81.94 332 ILE A N 1
ATOM 2605 C CA . ILE A 1 332 ? 10.802 -1.550 -35.659 1.00 81.94 332 ILE A CA 1
ATOM 2606 C C . ILE A 1 332 ? 12.305 -1.768 -35.866 1.00 81.94 332 ILE A C 1
ATOM 2608 O O . ILE A 1 332 ? 12.842 -1.310 -36.869 1.00 81.94 332 ILE A O 1
ATOM 2612 N N . SER A 1 333 ? 12.963 -2.521 -34.982 1.00 79.94 333 SER A N 1
ATOM 2613 C CA . SER A 1 333 ? 14.397 -2.825 -35.096 1.00 79.94 333 SER A CA 1
ATOM 2614 C C . SER A 1 333 ? 14.717 -3.645 -36.351 1.00 79.94 333 SER A C 1
ATOM 2616 O O . SER A 1 333 ? 15.644 -3.304 -37.078 1.00 79.94 333 SER A O 1
ATOM 2618 N N . ILE A 1 334 ? 13.909 -4.670 -36.658 1.00 84.75 334 ILE A N 1
ATOM 2619 C CA . ILE A 1 334 ? 14.030 -5.466 -37.892 1.00 84.75 334 ILE A CA 1
ATOM 2620 C C . ILE A 1 334 ? 13.893 -4.564 -39.117 1.00 84.75 334 ILE A C 1
ATOM 2622 O O . ILE A 1 334 ? 14.707 -4.633 -40.034 1.00 84.75 334 ILE A O 1
ATOM 2626 N N . ARG A 1 335 ? 12.860 -3.715 -39.136 1.00 85.62 335 ARG A N 1
ATOM 2627 C CA . ARG A 1 335 ? 12.606 -2.801 -40.252 1.00 85.62 335 ARG A CA 1
ATOM 2628 C C . ARG A 1 335 ? 13.779 -1.846 -40.461 1.00 85.62 335 ARG A C 1
ATOM 2630 O O . ARG A 1 335 ? 14.268 -1.735 -41.579 1.00 85.62 335 ARG A O 1
ATOM 2637 N N . HIS A 1 336 ? 14.247 -1.222 -39.385 1.00 82.25 336 HIS A N 1
ATOM 2638 C CA . HIS A 1 336 ? 15.362 -0.288 -39.427 1.00 82.25 336 HIS A CA 1
ATOM 2639 C C . HIS A 1 336 ? 16.639 -0.954 -39.959 1.00 82.25 336 HIS A C 1
ATOM 2641 O O . HIS A 1 336 ? 17.270 -0.415 -40.860 1.00 82.25 336 HIS A O 1
ATOM 2647 N N . SER A 1 337 ? 16.972 -2.163 -39.504 1.00 80.25 337 SER A N 1
ATOM 2648 C CA . SER A 1 337 ? 18.149 -2.880 -40.009 1.00 80.25 337 SER A CA 1
ATOM 2649 C C . SER A 1 337 ? 18.023 -3.350 -41.455 1.00 80.25 337 SER A C 1
ATOM 2651 O O . SER A 1 337 ? 19.011 -3.374 -42.184 1.00 80.25 337 SER A O 1
ATOM 2653 N N . ILE A 1 338 ? 16.820 -3.683 -41.922 1.00 83.25 338 ILE A N 1
ATOM 2654 C CA . ILE A 1 338 ? 16.607 -3.988 -43.343 1.00 83.25 338 ILE A CA 1
ATOM 2655 C C . ILE A 1 338 ? 16.851 -2.738 -44.207 1.00 83.25 338 ILE A C 1
ATOM 2657 O O . ILE A 1 338 ? 17.514 -2.821 -45.241 1.00 83.25 338 ILE A O 1
ATOM 2661 N N . GLU A 1 339 ? 16.360 -1.578 -43.773 1.00 82.31 339 GLU A N 1
ATOM 2662 C CA . GLU A 1 339 ? 16.504 -0.323 -44.520 1.00 82.31 339 GLU A CA 1
ATOM 2663 C C . GLU A 1 339 ? 17.939 0.214 -44.488 1.00 82.31 339 GLU A C 1
ATOM 2665 O O . GLU A 1 339 ? 18.450 0.650 -45.520 1.00 82.31 339 GLU A O 1
ATOM 2670 N N . HIS A 1 340 ? 18.603 0.155 -43.332 1.00 77.06 340 HIS A N 1
ATOM 2671 C CA . HIS A 1 340 ? 19.904 0.791 -43.123 1.00 77.06 340 HIS A CA 1
ATOM 2672 C C . HIS A 1 340 ? 21.096 -0.155 -43.316 1.00 77.06 340 HIS A C 1
ATOM 2674 O O . HIS A 1 340 ? 22.078 0.241 -43.940 1.00 77.06 340 HIS A O 1
ATOM 2680 N N . ASP A 1 341 ? 21.026 -1.402 -42.841 1.00 77.25 341 ASP A N 1
ATOM 2681 C CA . ASP A 1 341 ? 22.169 -2.328 -42.909 1.00 77.25 341 ASP A CA 1
ATOM 2682 C C . ASP A 1 341 ? 22.182 -3.121 -44.223 1.00 77.25 341 ASP A C 1
ATOM 2684 O O . ASP A 1 341 ? 23.239 -3.376 -44.813 1.00 77.25 341 ASP A O 1
ATOM 2688 N N . LEU A 1 342 ? 20.996 -3.504 -44.707 1.00 79.56 342 LEU A N 1
ATOM 2689 C CA . LEU A 1 342 ? 20.841 -4.251 -45.957 1.00 79.56 342 LEU A CA 1
ATOM 2690 C C . LEU A 1 342 ? 20.612 -3.345 -47.179 1.00 79.56 342 LEU A C 1
ATOM 2692 O O . LEU A 1 342 ? 20.778 -3.823 -48.301 1.00 79.56 342 LEU A O 1
ATOM 2696 N N . GLU A 1 343 ? 20.312 -2.055 -46.976 1.00 82.50 343 GLU A N 1
ATOM 2697 C CA . GLU A 1 343 ? 20.038 -1.055 -48.027 1.00 82.50 343 GLU A CA 1
ATOM 2698 C C . GLU A 1 343 ? 18.946 -1.498 -49.022 1.00 82.50 343 GLU A C 1
ATOM 2700 O O . GLU A 1 343 ? 18.997 -1.191 -50.217 1.00 82.50 343 GLU A O 1
ATOM 2705 N N . ILE A 1 344 ? 17.945 -2.235 -48.536 1.00 81.06 344 ILE A N 1
ATOM 2706 C CA . ILE A 1 344 ? 16.785 -2.655 -49.328 1.00 81.06 344 ILE A CA 1
ATOM 2707 C C . ILE A 1 344 ? 15.499 -2.067 -48.738 1.00 81.06 344 ILE A C 1
ATOM 2709 O O . ILE A 1 344 ? 15.425 -1.831 -47.532 1.00 81.06 344 ILE A O 1
ATOM 2713 N N . PRO A 1 345 ? 14.453 -1.833 -49.553 1.00 79.69 345 PRO A N 1
ATOM 2714 C CA . PRO A 1 345 ? 13.168 -1.390 -49.030 1.00 79.69 345 PRO A CA 1
ATOM 2715 C C . PRO A 1 345 ? 12.628 -2.432 -48.047 1.00 79.69 345 PRO A C 1
ATOM 2717 O O . PRO A 1 345 ? 12.494 -3.604 -48.414 1.00 79.69 345 PRO A O 1
ATOM 2720 N N . ALA A 1 346 ? 12.298 -2.023 -46.819 1.00 76.62 346 ALA A N 1
ATOM 2721 C CA . ALA A 1 346 ? 11.670 -2.934 -45.874 1.00 76.62 346 ALA A CA 1
ATOM 2722 C C . ALA A 1 346 ? 10.228 -3.228 -46.288 1.00 76.62 346 ALA A C 1
ATOM 2724 O O . ALA A 1 346 ? 9.282 -2.529 -45.926 1.00 76.62 346 ALA A O 1
ATOM 2725 N N . ASP A 1 347 ? 10.071 -4.307 -47.048 1.00 83.44 347 ASP A N 1
ATOM 2726 C CA . ASP A 1 347 ? 8.774 -4.913 -47.288 1.00 83.44 347 ASP A CA 1
ATOM 2727 C C . ASP A 1 347 ? 8.235 -5.522 -45.984 1.00 83.44 347 ASP A C 1
ATOM 2729 O O . ASP A 1 347 ? 8.942 -6.230 -45.256 1.00 83.44 347 ASP A O 1
ATOM 2733 N N . ASP A 1 348 ? 6.953 -5.287 -45.711 1.00 80.69 348 ASP A N 1
ATOM 2734 C CA . ASP A 1 348 ? 6.248 -5.853 -44.564 1.00 80.69 348 ASP A CA 1
ATOM 2735 C C . ASP A 1 348 ? 6.284 -7.384 -44.567 1.00 80.69 348 ASP A C 1
ATOM 2737 O O . ASP A 1 348 ? 6.298 -8.001 -43.500 1.00 80.69 348 ASP A O 1
ATOM 2741 N N . THR A 1 349 ? 6.368 -8.003 -45.748 1.00 82.06 349 THR A N 1
ATOM 2742 C CA . THR A 1 349 ? 6.542 -9.454 -45.884 1.00 82.06 349 THR A CA 1
ATOM 2743 C C . THR A 1 349 ? 7.887 -9.917 -45.327 1.00 82.06 349 THR A C 1
ATOM 2745 O O . THR A 1 349 ? 7.940 -10.907 -44.601 1.00 82.06 349 THR A O 1
ATOM 2748 N N . LEU A 1 350 ? 8.977 -9.200 -45.617 1.00 79.88 350 LEU A N 1
ATOM 2749 C CA . LEU A 1 350 ? 10.319 -9.560 -45.156 1.00 79.88 350 LEU A CA 1
ATOM 2750 C C . LEU A 1 350 ? 10.461 -9.344 -43.647 1.00 79.88 350 LEU A C 1
ATOM 2752 O O . LEU A 1 350 ? 10.933 -10.235 -42.942 1.00 79.88 350 LEU A O 1
ATOM 2756 N N . VAL A 1 351 ? 9.979 -8.203 -43.145 1.00 84.31 351 VAL A N 1
ATOM 2757 C CA . VAL A 1 351 ? 9.952 -7.899 -41.705 1.00 84.31 351 VAL A CA 1
ATOM 2758 C C . VAL A 1 351 ? 9.172 -8.973 -40.947 1.00 84.31 351 VAL A C 1
ATOM 2760 O O . VAL A 1 351 ? 9.624 -9.456 -39.909 1.00 84.31 351 VAL A O 1
ATOM 2763 N N . LYS A 1 352 ? 8.014 -9.380 -41.481 1.00 85.75 352 LYS A N 1
ATOM 2764 C CA . LYS A 1 352 ? 7.194 -10.439 -40.896 1.00 85.75 352 LYS A CA 1
ATOM 2765 C C . LYS A 1 352 ? 7.897 -11.795 -40.928 1.00 85.75 352 LYS A C 1
ATOM 2767 O O . LYS A 1 352 ? 7.905 -12.469 -39.910 1.00 85.75 352 LYS A O 1
ATOM 2772 N N . ASN A 1 353 ? 8.520 -12.176 -42.041 1.00 84.25 353 ASN A N 1
ATOM 2773 C CA . ASN A 1 353 ? 9.218 -13.460 -42.153 1.00 84.25 353 ASN A CA 1
ATOM 2774 C C . ASN A 1 353 ? 10.374 -13.578 -41.151 1.00 84.25 353 ASN A C 1
ATOM 2776 O O . ASN A 1 353 ? 10.542 -14.622 -40.525 1.00 84.25 353 ASN A O 1
ATOM 2780 N N . VAL A 1 354 ? 11.141 -12.500 -40.968 1.00 84.81 354 VAL A N 1
ATOM 2781 C CA . VAL A 1 354 ? 12.218 -12.444 -39.971 1.00 84.81 354 VAL A CA 1
ATOM 2782 C C . VAL A 1 354 ? 11.647 -12.544 -38.553 1.00 84.81 354 VAL A C 1
ATOM 2784 O O . VAL A 1 354 ? 12.149 -13.317 -37.741 1.00 84.81 354 VAL A O 1
ATOM 2787 N N . LEU A 1 355 ? 10.570 -11.812 -38.256 1.00 85.12 355 LEU A N 1
ATOM 2788 C CA . LEU A 1 355 ? 9.921 -11.839 -36.944 1.00 85.12 355 LEU A CA 1
ATOM 2789 C C . LEU A 1 355 ? 9.320 -13.218 -36.613 1.00 85.12 355 LEU A C 1
ATOM 2791 O O . LEU A 1 355 ? 9.555 -13.744 -35.526 1.00 85.12 355 LEU A O 1
ATOM 2795 N N . ASP A 1 356 ? 8.588 -13.818 -37.553 1.00 85.56 356 ASP A N 1
ATOM 2796 C CA . ASP A 1 356 ? 7.960 -15.135 -37.406 1.00 85.56 356 ASP A CA 1
ATOM 2797 C C . ASP A 1 356 ? 9.022 -16.224 -37.188 1.00 85.56 356 ASP A C 1
ATOM 2799 O O . ASP A 1 356 ? 8.834 -17.120 -36.361 1.00 85.56 356 ASP A O 1
ATOM 2803 N N . TRP A 1 357 ? 10.176 -16.114 -37.858 1.00 87.06 357 TRP A N 1
ATOM 2804 C CA . TRP A 1 357 ? 11.303 -17.018 -37.641 1.00 87.06 357 TRP A CA 1
ATOM 2805 C C . TRP A 1 357 ? 11.787 -16.988 -36.189 1.00 87.06 357 TRP A C 1
ATOM 2807 O O . TRP A 1 357 ? 11.961 -18.043 -35.576 1.00 87.06 357 TRP A O 1
ATOM 2817 N N . PHE A 1 358 ? 11.957 -15.795 -35.612 1.00 83.19 358 PHE A N 1
ATOM 2818 C CA . PHE A 1 358 ? 12.396 -15.647 -34.223 1.00 83.19 358 PHE A CA 1
ATOM 2819 C C . PHE A 1 358 ? 11.353 -16.144 -33.221 1.00 83.19 358 PHE A C 1
ATOM 2821 O O . PHE A 1 358 ? 11.707 -16.770 -32.220 1.00 83.19 358 PHE A O 1
ATOM 2828 N N . ILE A 1 359 ? 10.065 -15.931 -33.502 1.00 82.56 359 ILE A N 1
ATOM 2829 C CA . ILE A 1 359 ? 8.971 -16.437 -32.664 1.00 82.56 359 ILE A CA 1
ATOM 2830 C C . ILE A 1 359 ? 8.970 -17.974 -32.636 1.00 82.56 359 ILE A C 1
ATOM 2832 O O . ILE A 1 359 ? 8.735 -18.562 -31.577 1.00 82.56 359 ILE A O 1
ATOM 2836 N N . LEU A 1 360 ? 9.253 -18.623 -33.769 1.00 82.06 360 LEU A N 1
ATOM 2837 C CA . LEU A 1 360 ? 9.236 -20.082 -33.905 1.00 82.06 360 LEU A CA 1
ATOM 2838 C C . LEU A 1 360 ? 10.497 -20.766 -33.361 1.00 82.06 360 LEU A C 1
ATOM 2840 O O . LEU A 1 360 ? 10.391 -21.853 -32.798 1.00 82.06 360 LEU A O 1
ATOM 2844 N N . ASN A 1 361 ? 11.673 -20.151 -33.518 1.00 78.25 361 ASN A N 1
ATOM 2845 C CA . ASN A 1 361 ? 12.957 -20.823 -33.278 1.00 78.25 361 ASN A CA 1
ATOM 2846 C C . ASN A 1 361 ? 13.620 -20.509 -31.928 1.00 78.25 361 ASN A C 1
ATOM 2848 O O . ASN A 1 361 ? 14.550 -21.215 -31.543 1.00 78.25 361 ASN A O 1
ATOM 2852 N N . ILE A 1 362 ? 13.157 -19.496 -31.191 1.00 73.38 362 ILE A N 1
ATOM 2853 C CA . ILE A 1 362 ? 13.671 -19.180 -29.848 1.00 73.38 362 ILE A CA 1
ATOM 2854 C C . ILE A 1 362 ? 12.755 -19.824 -28.805 1.00 73.38 362 ILE A C 1
ATOM 2856 O O . ILE A 1 362 ? 11.670 -19.316 -28.553 1.00 73.38 362 ILE A O 1
ATOM 2860 N N . THR A 1 363 ? 13.136 -20.956 -28.218 1.00 59.19 363 THR A N 1
ATOM 2861 C CA . THR A 1 363 ? 12.388 -21.623 -27.129 1.00 59.19 363 THR A CA 1
ATOM 2862 C C . THR A 1 363 ? 12.935 -21.238 -25.750 1.00 59.19 363 THR A C 1
ATOM 2864 O O . THR A 1 363 ? 14.117 -20.940 -25.647 1.00 59.19 363 THR A O 1
ATOM 2867 N N . GLU A 1 364 ? 12.099 -21.286 -24.702 1.00 52.66 364 GLU A N 1
ATOM 2868 C CA . GLU A 1 364 ? 12.428 -20.912 -23.302 1.00 52.66 364 GLU A CA 1
ATOM 2869 C C . GLU A 1 364 ? 13.613 -21.685 -22.673 1.00 52.66 364 GLU A C 1
ATOM 2871 O O . GLU A 1 364 ? 14.122 -21.268 -21.639 1.00 52.66 364 GLU A O 1
ATOM 2876 N N . ASP A 1 365 ? 14.090 -22.762 -23.309 1.00 43.84 365 ASP A N 1
ATOM 2877 C CA . ASP A 1 365 ? 15.214 -23.596 -22.846 1.00 43.84 365 ASP A CA 1
ATOM 2878 C C . ASP A 1 365 ? 16.566 -23.294 -23.550 1.00 43.84 365 ASP A C 1
ATOM 2880 O O . ASP A 1 365 ? 17.433 -24.169 -23.625 1.00 43.84 365 ASP A O 1
ATOM 2884 N N . GLY A 1 366 ? 16.736 -22.091 -24.118 1.00 43.56 366 GLY A N 1
ATOM 2885 C CA . GLY A 1 366 ? 17.982 -21.616 -24.749 1.00 43.56 366 GLY A CA 1
ATOM 2886 C C . GLY A 1 366 ? 18.939 -20.918 -23.793 1.00 43.56 366 GLY A C 1
ATOM 2887 O O . GLY A 1 366 ? 18.507 -19.917 -23.180 1.00 43.56 366 GLY A O 1
#

Sequence (366 aa):
MSDLDLLAPSFSRAKNRWPDAPNLGALYTDLGNTYTANGSSLIEISKSFLETVCITILSEFGDVTLNEGTTYYLVNALDILGMKHSRGASTFDKILSGYNKLSDALNTIRNAEGRVSHGKDGYIDHISTSCGRAFLLTTDAILAFLLEAEAREGVPPELLFTREPHRKFQYYNKKIDSYTHIETEINEEGDLSVSFKVKNLPEFTLNLSASEILFYQDRQAYVQALEFLKHEDIPPPIDEIDIDDTEAEETVVPVIVETLPEEPPIPAATTPTGIYTTLFDKFNEEIGAALLAQGIAESKVVSFIHFMLDKIEHHIVVDWKTRDMALAAIKISIRHSIEHDLEIPADDTLVKNVLDWFILNITEDG

Secondary structure (DSSP, 8-state):
--HHHHH-HHHHHHHHH-TT-HHHHHHHHHHHHHHHTT-TTHHHHHHHHHHHHHHHHHHHTT-----S-HHHHHHHHHHHTT---SSSS-HHHHHHHHHHHHHHHHHHHHHHHSTTSSS-HHHHHHHHHHHHHHHHHHHHHHHHHHHHHHTSTT-PPPTTT--S-GGG-HHHHHHHHHHEEEEEEE-TTS-EEEEEEETTSPPEEEEE-HHHHHHHH-HHHHHHHHHHHTTS-PPPPPP-------PPPP--------------PPPPPPPP-STTHHHHHHHIIIIIHHHHHTT--HHHHHHHHHHHHHHHHTTTTTTTTT-HHHHHHHHHHHHHHHHHTS-S---HHHHHHHHHHHHHH--TT-